Protein AF-A0A1C5QW74-F1 (afdb_monomer_lite)

Foldseek 3Di:
DDDDDPPDDDDDPVNVVVVVVVVVVCCVVVVVVVVLVVQVVLVVVLLVLVLLLQVQLVVCVVVVPQADADPVDNVDTQADPVVRWGKDKAFFRSHAAPPDDDDPFDDHPNQTCVVDPPAEEDDAEGRWMWMWIADPVVGGIHIYHDYPDPPVDPDDDPDPPPVDPDDDDPDPWAAADLDQDCPLAPVSLCNHATAAEDDPFDDPDFDWDDALGWYDYPNWIKGFHDRDDGCDDPVGGDDCPDPVNVQGIDTQDSAEAEPVQADPVQAHDDDDANYWYDDPNWIKGFRDDDVPPPPSHDPPGDRPPSRITTRHHDD

Structure (mmCIF, N/CA/C/O backbone):
data_AF-A0A1C5QW74-F1
#
_entry.id   AF-A0A1C5QW74-F1
#
loop_
_atom_site.group_PDB
_atom_site.id
_atom_site.type_symbol
_atom_site.label_atom_id
_atom_site.label_alt_id
_atom_site.label_comp_id
_atom_site.label_asym_id
_atom_site.label_entity_id
_atom_site.label_seq_id
_atom_site.pdbx_PDB_ins_code
_atom_site.Cartn_x
_atom_site.Cartn_y
_atom_site.Cartn_z
_atom_site.occupancy
_atom_site.B_iso_or_equiv
_atom_site.auth_seq_id
_atom_site.auth_comp_id
_atom_site.auth_asym_id
_atom_site.auth_atom_id
_atom_site.pdbx_PDB_model_num
ATOM 1 N N . MET A 1 1 ? -71.198 24.519 40.944 1.00 56.88 1 MET A N 1
ATOM 2 C CA . MET A 1 1 ? -70.565 23.178 40.920 1.00 56.88 1 MET A CA 1
ATOM 3 C C . MET A 1 1 ? -69.078 23.325 41.241 1.00 56.88 1 MET A C 1
ATOM 5 O O . MET A 1 1 ? -68.386 24.002 40.496 1.00 56.88 1 MET A O 1
ATOM 9 N N . LYS A 1 2 ? -68.584 22.776 42.362 1.00 54.75 2 LYS A N 1
ATOM 10 C CA . LYS A 1 2 ? -67.152 22.826 42.729 1.00 54.75 2 LYS A CA 1
ATOM 11 C C . LYS A 1 2 ? -66.432 21.616 42.125 1.00 54.75 2 LYS A C 1
ATOM 13 O O . LYS A 1 2 ? -66.724 20.480 42.490 1.00 54.75 2 LYS A O 1
ATOM 18 N N . ARG A 1 3 ? -65.518 21.853 41.182 1.00 66.75 3 ARG A N 1
ATOM 19 C CA . ARG A 1 3 ? -64.745 20.806 40.498 1.00 66.75 3 ARG A CA 1
ATOM 20 C C . ARG A 1 3 ? -63.629 20.324 41.434 1.00 66.75 3 ARG A C 1
ATOM 22 O O . ARG A 1 3 ? -62.726 21.092 41.747 1.00 66.75 3 ARG A O 1
ATOM 29 N N . LYS A 1 4 ? -63.701 19.074 41.913 1.00 65.12 4 LYS A N 1
ATOM 30 C CA . LYS A 1 4 ? -62.610 18.441 42.676 1.00 65.12 4 LYS A CA 1
ATOM 31 C C . LYS A 1 4 ? -61.383 18.328 41.769 1.00 65.12 4 LYS A C 1
ATOM 33 O O . LYS A 1 4 ? -61.401 17.571 40.800 1.00 65.12 4 LYS A O 1
ATOM 38 N N . ILE A 1 5 ? -60.330 19.074 42.080 1.00 69.50 5 ILE A N 1
ATOM 39 C CA . ILE A 1 5 ? -59.011 18.884 41.475 1.00 69.50 5 ILE A CA 1
ATOM 40 C C . ILE A 1 5 ? -58.475 17.564 42.043 1.00 69.50 5 ILE A C 1
ATOM 42 O O . ILE A 1 5 ? -58.301 17.435 43.253 1.00 69.50 5 ILE A O 1
ATOM 46 N N . LYS A 1 6 ? -58.303 16.543 41.194 1.00 69.75 6 LYS A N 1
ATOM 47 C CA . LYS A 1 6 ? -57.652 15.289 41.598 1.00 69.75 6 LYS A CA 1
ATOM 48 C C . LYS A 1 6 ? -56.192 15.611 41.920 1.00 69.75 6 LYS A C 1
ATOM 50 O O . LYS A 1 6 ? -55.493 16.137 41.061 1.00 69.75 6 LYS A O 1
ATOM 55 N N . SER A 1 7 ? -55.756 15.304 43.140 1.00 68.19 7 SER A N 1
ATOM 56 C CA . SER A 1 7 ? -54.340 15.357 43.510 1.00 68.19 7 SER A CA 1
ATOM 57 C C . SER A 1 7 ? -53.569 14.393 42.608 1.00 68.19 7 SER A C 1
ATOM 59 O O . SER A 1 7 ? -53.865 13.194 42.588 1.00 68.19 7 SER A O 1
ATOM 61 N N . ALA A 1 8 ? -52.648 14.920 41.802 1.00 72.38 8 ALA A N 1
ATOM 62 C CA . ALA A 1 8 ? -51.741 14.100 41.016 1.00 72.38 8 ALA A CA 1
ATOM 63 C C . ALA A 1 8 ? -50.774 13.408 41.985 1.00 72.38 8 ALA A C 1
ATOM 65 O O . ALA A 1 8 ? -50.128 14.072 42.796 1.00 72.38 8 ALA A O 1
ATOM 66 N N . LYS A 1 9 ? -50.696 12.074 41.933 1.00 76.50 9 LYS A N 1
ATOM 67 C CA . LYS A 1 9 ? -49.669 11.327 42.667 1.00 76.50 9 LYS A CA 1
ATOM 68 C C . LYS A 1 9 ? -48.302 11.773 42.133 1.00 76.50 9 LYS A C 1
ATOM 70 O O . LYS A 1 9 ? -48.060 11.664 40.935 1.00 76.50 9 LYS A O 1
ATOM 75 N N . GLY A 1 10 ? -47.467 12.337 43.005 1.00 75.44 10 GLY A N 1
ATOM 76 C CA . GLY A 1 10 ? -46.093 12.720 42.680 1.00 75.44 10 GLY A CA 1
ATOM 77 C C . GLY A 1 10 ? -45.185 11.500 42.514 1.00 75.44 10 GLY A C 1
ATOM 78 O O . GLY A 1 10 ? -45.519 10.409 42.969 1.00 75.44 10 GLY A O 1
ATOM 79 N N . PHE A 1 11 ? -44.045 11.705 41.858 1.00 81.75 11 PHE A N 1
ATOM 80 C CA . PHE A 1 11 ? -43.024 10.685 41.618 1.00 81.75 11 PHE A CA 1
ATOM 81 C C . PHE A 1 11 ? -42.302 10.324 42.924 1.00 81.75 11 PHE A C 1
ATOM 83 O O . PHE A 1 11 ? -41.903 11.226 43.668 1.00 81.75 11 PHE A O 1
ATOM 90 N N . THR A 1 12 ? -42.131 9.036 43.233 1.00 90.44 12 THR A N 1
ATOM 91 C CA . THR A 1 12 ? -41.374 8.626 44.425 1.00 90.44 12 THR A CA 1
ATOM 92 C C . THR A 1 12 ? -39.869 8.601 44.142 1.00 90.44 12 THR A C 1
ATOM 94 O O . THR A 1 12 ? -39.420 8.315 43.033 1.00 90.44 12 THR A O 1
ATOM 97 N N . LEU A 1 13 ? -39.059 8.869 45.170 1.00 89.94 13 LEU A N 1
ATOM 98 C CA . LEU A 1 13 ? -37.596 8.792 45.067 1.00 89.94 13 LEU A CA 1
ATOM 99 C C . LEU A 1 13 ? -37.116 7.376 44.697 1.00 89.94 13 LEU A C 1
ATOM 101 O O . LEU A 1 13 ? -36.146 7.226 43.960 1.00 89.94 13 LEU A O 1
ATOM 105 N N . ALA A 1 14 ? -37.819 6.342 45.174 1.00 92.12 14 ALA A N 1
ATOM 106 C CA . ALA A 1 14 ? -37.502 4.946 44.884 1.00 92.12 14 ALA A CA 1
ATOM 107 C C . ALA A 1 14 ? -37.775 4.570 43.416 1.00 92.12 14 ALA A C 1
ATOM 109 O O . ALA A 1 14 ? -36.957 3.885 42.804 1.00 92.12 14 ALA A O 1
ATOM 110 N N . GLU A 1 15 ? -38.879 5.057 42.835 1.00 90.25 15 GLU A N 1
ATOM 111 C CA . GLU A 1 15 ? -39.178 4.883 41.405 1.00 90.25 15 GLU A CA 1
ATOM 112 C C . GLU A 1 15 ? -38.114 5.550 40.529 1.00 90.25 15 GLU A C 1
ATOM 114 O O . GLU A 1 15 ? -37.704 4.978 39.521 1.00 90.25 15 GLU A O 1
ATOM 119 N N . LEU A 1 16 ? -37.596 6.715 40.932 1.00 91.38 16 LEU A N 1
ATOM 120 C CA . LEU A 1 16 ? -36.486 7.350 40.217 1.00 91.38 16 LEU A CA 1
ATOM 121 C C . LEU A 1 16 ? -35.207 6.521 40.294 1.00 91.38 16 LEU A C 1
ATOM 123 O O . LEU A 1 16 ? -34.518 6.348 39.290 1.00 91.38 16 LEU A O 1
ATOM 127 N N . LEU A 1 17 ? -34.897 5.999 41.479 1.00 93.50 17 LEU A N 1
ATOM 128 C CA . LEU A 1 17 ? -33.652 5.286 41.736 1.00 93.50 17 LEU A CA 1
ATOM 129 C C . LEU A 1 17 ? -33.544 4.021 40.880 1.00 93.50 17 LEU A C 1
ATOM 131 O O . LEU A 1 17 ? -32.516 3.804 40.239 1.00 93.50 17 LEU A O 1
ATOM 135 N N . ILE A 1 18 ? -34.609 3.217 40.806 1.00 94.94 18 ILE A N 1
ATOM 136 C CA . ILE A 1 18 ? -34.583 1.987 40.003 1.00 94.94 18 ILE A CA 1
ATOM 137 C C . ILE A 1 18 ? -34.472 2.274 38.500 1.00 94.94 18 ILE A C 1
ATOM 139 O O . ILE A 1 18 ? -33.764 1.560 37.792 1.00 94.94 18 ILE A O 1
ATOM 143 N N . VAL A 1 19 ? -35.100 3.347 38.013 1.00 95.94 19 VAL A N 1
ATOM 144 C CA . VAL A 1 19 ? -35.009 3.746 36.601 1.00 95.94 19 VAL A CA 1
ATOM 145 C C . VAL A 1 19 ? -33.578 4.141 36.244 1.00 95.94 19 VAL A C 1
ATOM 147 O O . VAL A 1 19 ? -33.039 3.656 35.250 1.00 95.94 19 VAL A O 1
ATOM 150 N N . VAL A 1 20 ? -32.931 4.964 37.073 1.00 96.31 20 VAL A N 1
ATOM 151 C CA . VAL A 1 20 ? -31.531 5.360 36.852 1.00 96.31 20 VAL A CA 1
ATOM 152 C C . VAL A 1 20 ? -30.601 4.144 36.921 1.00 96.31 20 VAL A C 1
ATOM 154 O O . VAL A 1 20 ? -29.694 4.035 36.098 1.00 96.31 20 VAL A O 1
ATOM 157 N N . ALA A 1 21 ? -30.855 3.197 37.831 1.00 96.56 21 ALA A N 1
ATOM 158 C CA . ALA A 1 21 ? -30.076 1.964 37.927 1.00 96.56 21 ALA A CA 1
ATOM 159 C C . ALA A 1 21 ? -30.156 1.116 36.643 1.00 96.56 21 ALA A C 1
ATOM 161 O O . ALA A 1 21 ? -29.132 0.639 36.159 1.00 96.56 21 ALA A O 1
ATOM 162 N N . ILE A 1 22 ? -31.345 0.970 36.048 1.00 97.38 22 ILE A N 1
ATOM 163 C CA . ILE A 1 22 ? -31.513 0.226 34.789 1.00 97.38 22 ILE A CA 1
ATOM 164 C C . ILE A 1 22 ? -30.840 0.964 33.623 1.00 97.38 22 ILE A C 1
ATOM 166 O O . ILE A 1 22 ? -30.130 0.337 32.836 1.00 97.38 22 ILE A O 1
ATOM 170 N N . ILE A 1 23 ? -31.007 2.290 33.525 1.00 97.62 23 ILE A N 1
ATOM 171 C CA . ILE A 1 23 ? -30.351 3.102 32.485 1.00 97.62 23 ILE A CA 1
ATOM 172 C C . ILE A 1 23 ? -28.828 2.961 32.576 1.00 97.62 23 ILE A C 1
ATOM 174 O O . ILE A 1 23 ? -28.176 2.801 31.546 1.00 97.62 23 ILE A O 1
ATOM 178 N N . ALA A 1 24 ? -28.260 2.954 33.785 1.00 97.06 24 ALA A N 1
ATOM 179 C CA . ALA A 1 24 ? -26.822 2.786 33.980 1.00 97.06 24 ALA A CA 1
ATOM 180 C C . ALA A 1 24 ? -26.307 1.457 33.396 1.00 97.06 24 ALA A C 1
ATOM 182 O O . ALA A 1 24 ? -25.300 1.453 32.688 1.00 97.06 24 ALA A O 1
ATOM 183 N N . VAL A 1 25 ? -27.020 0.346 33.620 1.00 97.19 25 VAL A N 1
ATOM 184 C CA . VAL A 1 25 ? -26.652 -0.969 33.062 1.00 97.19 25 VAL A CA 1
ATOM 185 C C . VAL A 1 25 ? -26.761 -0.980 31.535 1.00 97.19 25 VAL A C 1
ATOM 187 O O . VAL A 1 25 ? -25.859 -1.472 30.856 1.00 97.19 25 VAL A O 1
ATOM 190 N N . LEU A 1 26 ? -27.835 -0.409 30.978 1.00 97.44 26 LEU A N 1
ATOM 191 C CA . LEU A 1 26 ? -28.030 -0.345 29.526 1.00 97.44 26 LEU A CA 1
ATOM 192 C C . LEU A 1 26 ? -26.943 0.487 28.838 1.00 97.44 26 LEU A C 1
ATOM 194 O O . LEU A 1 26 ? -26.406 0.071 27.815 1.00 97.44 26 LEU A O 1
ATOM 198 N N . VAL A 1 27 ? -26.592 1.641 29.408 1.00 97.19 27 VAL A N 1
ATOM 199 C CA . VAL A 1 27 ? -25.552 2.526 28.870 1.00 97.19 27 VAL A CA 1
ATOM 200 C C . VAL A 1 27 ? -24.172 1.869 28.945 1.00 97.19 27 VAL A C 1
ATOM 202 O O . VAL A 1 27 ? -23.412 1.961 27.980 1.00 97.19 27 VAL A O 1
ATOM 205 N N . ALA A 1 28 ? -23.871 1.155 30.036 1.00 96.25 28 ALA A N 1
ATOM 206 C CA . ALA A 1 28 ? -22.589 0.475 30.225 1.00 96.25 28 ALA A CA 1
ATOM 207 C C . ALA A 1 28 ? -22.279 -0.550 29.118 1.00 96.25 28 ALA A C 1
ATOM 209 O O . ALA A 1 28 ? -21.131 -0.664 28.696 1.00 96.25 28 ALA A O 1
ATOM 210 N N . ILE A 1 29 ? -23.293 -1.266 28.620 1.00 95.25 29 ILE A N 1
ATOM 211 C CA . ILE A 1 29 ? -23.140 -2.243 27.526 1.00 95.25 29 ILE A CA 1
ATOM 212 C C . ILE A 1 29 ? -23.355 -1.579 26.156 1.00 95.25 29 ILE A C 1
ATOM 214 O O . ILE A 1 29 ? -22.686 -1.916 25.180 1.00 95.25 29 ILE A O 1
ATOM 218 N N . GLY A 1 30 ? -24.281 -0.623 26.072 1.00 94.81 30 GLY A N 1
ATOM 219 C CA . GLY A 1 30 ? -24.692 -0.000 24.817 1.00 94.81 30 GLY A CA 1
ATOM 220 C C . GLY A 1 30 ? -23.605 0.853 24.169 1.00 94.81 30 GLY A C 1
ATOM 221 O O . GLY A 1 30 ? -23.383 0.730 22.966 1.00 94.81 30 GLY A O 1
ATOM 222 N N . ILE A 1 31 ? -22.901 1.681 24.951 1.00 92.62 31 ILE A N 1
ATOM 223 C CA . ILE A 1 31 ? -21.847 2.564 24.427 1.00 92.62 31 ILE A CA 1
ATOM 224 C C . ILE A 1 31 ? -20.743 1.781 23.697 1.00 92.62 31 ILE A C 1
ATOM 226 O O . ILE A 1 31 ? -20.550 2.067 22.517 1.00 92.62 31 ILE A O 1
ATOM 230 N N . PRO A 1 32 ? -20.043 0.797 24.305 1.00 86.12 32 PRO A N 1
ATOM 231 C CA . PRO A 1 32 ? -18.911 0.136 23.648 1.00 86.12 32 PRO A CA 1
ATOM 232 C C . PRO A 1 32 ? -19.309 -0.601 22.360 1.00 86.12 32 PRO A C 1
ATOM 234 O O . PRO A 1 32 ? -18.582 -0.555 21.362 1.00 86.12 32 PRO A O 1
ATOM 237 N N . ILE A 1 33 ? -20.488 -1.235 22.347 1.00 91.31 33 ILE A N 1
ATOM 238 C CA . ILE A 1 33 ? -21.012 -1.916 21.154 1.00 91.31 33 ILE A CA 1
ATOM 239 C C . ILE A 1 33 ? -21.307 -0.895 20.057 1.00 91.31 33 ILE A C 1
ATOM 241 O O . ILE A 1 33 ? -20.862 -1.060 18.922 1.00 91.31 33 ILE A O 1
ATOM 245 N N . PHE A 1 34 ? -22.031 0.174 20.389 1.00 91.00 34 PHE A N 1
ATOM 246 C CA . PHE A 1 34 ? -22.391 1.201 19.419 1.00 91.00 34 PHE A CA 1
ATOM 247 C C . PHE A 1 34 ? -21.153 1.903 18.851 1.00 91.00 34 PHE A C 1
ATOM 249 O O . PHE A 1 34 ? -21.066 2.095 17.639 1.00 91.00 34 PHE A O 1
ATOM 256 N N . THR A 1 35 ? -20.156 2.209 19.688 1.00 85.69 35 THR A N 1
ATOM 257 C CA . THR A 1 35 ? -18.892 2.805 19.233 1.00 85.69 35 THR A CA 1
ATOM 258 C C . THR A 1 35 ? -18.126 1.884 18.292 1.00 85.69 35 THR A C 1
ATOM 260 O O . THR A 1 35 ? -17.644 2.357 17.268 1.00 85.69 35 THR A O 1
ATOM 263 N N . SER A 1 36 ? -18.070 0.577 18.578 1.00 84.81 36 SER A N 1
ATOM 264 C CA . SER A 1 36 ? -17.436 -0.383 17.670 1.00 84.81 36 SER A CA 1
ATOM 265 C C . SER A 1 36 ? -18.156 -0.415 16.324 1.00 84.81 36 SER A C 1
ATOM 267 O O . SER A 1 36 ? -17.514 -0.277 15.291 1.00 84.81 36 SER A O 1
ATOM 269 N N . GLN A 1 37 ? -19.486 -0.537 16.318 1.00 89.25 37 GLN A N 1
ATOM 270 C CA . GLN A 1 37 ? -20.271 -0.638 15.083 1.00 89.25 37 GLN A CA 1
ATOM 271 C C . GLN A 1 37 ? -20.199 0.635 14.227 1.00 89.25 37 GLN A C 1
ATOM 273 O O . GLN A 1 37 ? -20.148 0.542 12.997 1.00 89.25 37 GLN A O 1
ATOM 278 N N . LEU A 1 38 ? -20.153 1.815 14.855 1.00 87.81 38 LEU A N 1
ATOM 279 C CA . LEU A 1 38 ? -19.899 3.072 14.149 1.00 87.81 38 LEU A CA 1
ATOM 280 C C . LEU A 1 38 ? -18.526 3.074 13.477 1.00 87.81 38 LEU A C 1
ATOM 282 O O . LEU A 1 38 ? -18.412 3.523 12.339 1.00 87.81 38 LEU A O 1
ATOM 286 N N . GLU A 1 39 ? -17.507 2.550 14.151 1.00 84.31 39 GLU A N 1
ATOM 287 C CA . GLU A 1 39 ? -16.156 2.499 13.603 1.00 84.31 39 GLU A CA 1
ATOM 288 C C . GLU A 1 39 ? -16.048 1.536 12.417 1.00 84.31 39 GLU A C 1
ATOM 290 O O . GLU A 1 39 ? -15.538 1.920 11.368 1.00 84.31 39 GLU A O 1
ATOM 295 N N . LYS A 1 40 ? -16.666 0.350 12.506 1.00 83.88 40 LYS A N 1
ATOM 296 C CA . LYS A 1 40 ? -16.782 -0.570 11.356 1.00 83.88 40 LYS A CA 1
ATOM 297 C C . LYS A 1 40 ? -17.477 0.078 10.158 1.00 83.88 40 LYS A C 1
ATOM 299 O O . LYS A 1 40 ? -17.116 -0.174 9.014 1.00 83.88 40 LYS A O 1
ATOM 304 N N . SER A 1 41 ? -18.496 0.900 10.418 1.00 87.75 41 SER A N 1
ATOM 305 C CA . SER A 1 41 ? -19.240 1.590 9.358 1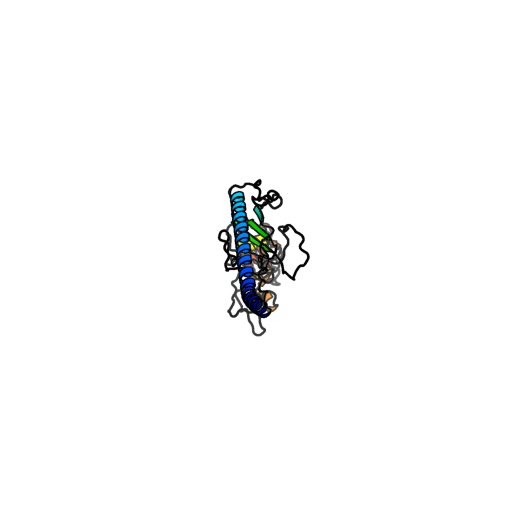.00 87.75 41 SER A CA 1
ATOM 306 C C . SER A 1 41 ? -18.379 2.648 8.664 1.00 87.75 41 SER A C 1
ATOM 308 O O . SER A 1 41 ? -18.469 2.804 7.451 1.00 87.75 41 SER A O 1
ATOM 310 N N . ARG A 1 42 ? -17.526 3.354 9.417 1.00 86.50 42 ARG A N 1
ATOM 311 C CA . ARG A 1 42 ? -16.565 4.325 8.872 1.00 86.50 42 ARG A CA 1
ATOM 312 C C . ARG A 1 42 ? -15.495 3.642 8.027 1.00 86.50 42 ARG A C 1
ATOM 314 O O . ARG A 1 42 ? -15.293 4.052 6.892 1.00 86.50 42 ARG A O 1
ATOM 321 N N . GLU A 1 43 ? -14.907 2.563 8.540 1.00 85.31 43 GLU A N 1
ATOM 322 C CA . GLU A 1 43 ? -13.930 1.744 7.810 1.00 85.31 43 GLU A CA 1
ATOM 323 C C . GLU A 1 43 ? -14.512 1.219 6.486 1.00 85.31 43 GLU A C 1
ATOM 325 O O . GLU A 1 43 ? -13.867 1.287 5.442 1.00 85.31 43 GLU A O 1
ATOM 330 N N . ALA A 1 44 ? -15.762 0.744 6.495 1.00 86.06 44 ALA A N 1
ATOM 331 C CA . ALA A 1 44 ? -16.428 0.270 5.283 1.00 86.06 44 ALA A CA 1
ATOM 332 C C . ALA A 1 44 ? -16.600 1.375 4.224 1.00 86.06 44 ALA A C 1
ATOM 334 O O . ALA A 1 44 ? -16.452 1.102 3.030 1.00 86.06 44 ALA A O 1
ATOM 335 N N . VAL A 1 45 ? -16.893 2.609 4.651 1.00 86.12 45 VAL A N 1
ATOM 336 C CA . VAL A 1 45 ? -16.977 3.778 3.760 1.00 86.12 45 VAL A CA 1
ATOM 337 C C . VAL A 1 45 ? -15.601 4.114 3.194 1.00 86.12 45 VAL A C 1
ATOM 339 O O . VAL A 1 45 ? -15.465 4.209 1.978 1.00 86.12 45 VAL A O 1
ATOM 342 N N . ASP A 1 46 ? -14.575 4.193 4.041 1.00 86.00 46 ASP A N 1
ATOM 343 C CA . ASP A 1 46 ? -13.201 4.484 3.616 1.00 86.00 46 ASP A CA 1
ATOM 344 C C . ASP A 1 46 ? -12.698 3.474 2.586 1.00 86.00 46 ASP A C 1
ATOM 346 O O . ASP A 1 46 ? -12.153 3.833 1.542 1.00 86.00 46 ASP A O 1
ATOM 350 N N . LEU A 1 47 ? -12.961 2.193 2.828 1.00 88.19 47 LEU A N 1
ATOM 351 C CA . LEU A 1 47 ? -12.576 1.127 1.920 1.00 88.19 47 LEU A CA 1
ATOM 352 C C . LEU A 1 47 ? -13.360 1.161 0.596 1.00 88.19 47 LEU A C 1
ATOM 354 O O . LEU A 1 47 ? -12.819 0.813 -0.455 1.00 88.19 47 LEU A O 1
ATOM 358 N N . SER A 1 48 ? -14.631 1.570 0.627 1.00 87.62 48 SER A N 1
ATOM 359 C CA . SER A 1 48 ? -15.437 1.795 -0.581 1.00 87.62 48 SER A CA 1
ATOM 360 C C . SER A 1 48 ? -14.902 2.968 -1.403 1.00 87.62 48 SER A C 1
ATOM 362 O O . SER A 1 48 ? -14.810 2.878 -2.630 1.00 87.62 48 SER A O 1
ATOM 364 N N . ASP A 1 49 ? -14.515 4.048 -0.731 1.00 85.88 49 ASP A N 1
ATOM 365 C CA . ASP A 1 49 ? -13.962 5.239 -1.364 1.00 85.88 49 ASP A CA 1
ATOM 366 C C . ASP A 1 49 ? -12.614 4.925 -2.031 1.00 85.88 49 ASP A C 1
ATOM 368 O O . ASP A 1 49 ? -12.414 5.254 -3.199 1.00 85.88 49 ASP A O 1
ATOM 372 N N . VAL A 1 50 ? -11.726 4.194 -1.349 1.00 87.62 50 VAL A N 1
ATOM 373 C CA . VAL A 1 50 ? -10.427 3.775 -1.907 1.00 87.62 50 VAL A CA 1
ATOM 374 C C . VAL A 1 50 ? -10.581 2.783 -3.064 1.00 87.62 50 VAL A C 1
ATOM 376 O O . VAL A 1 50 ? -9.840 2.867 -4.041 1.00 87.62 50 VAL A O 1
ATOM 379 N N . ARG A 1 51 ? -11.565 1.875 -3.024 1.00 88.19 51 ARG A N 1
ATOM 380 C CA . ARG A 1 51 ? -11.878 0.997 -4.172 1.00 88.19 51 ARG A CA 1
ATOM 381 C C . ARG A 1 51 ? -12.352 1.772 -5.396 1.00 88.19 51 ARG A C 1
ATOM 383 O O . ARG A 1 51 ? -11.995 1.407 -6.513 1.00 88.19 51 ARG A O 1
ATOM 390 N N . SER A 1 52 ? -13.155 2.810 -5.183 1.00 86.69 52 SER A N 1
ATOM 391 C CA . SER A 1 52 ? -13.647 3.665 -6.267 1.00 86.69 52 SER A CA 1
ATOM 392 C C . SER A 1 52 ? -12.488 4.456 -6.875 1.00 86.69 52 SER A C 1
ATOM 394 O O . SER A 1 52 ? -12.274 4.399 -8.082 1.00 86.69 52 SER A O 1
ATOM 396 N N . ALA A 1 53 ? -11.652 5.053 -6.023 1.00 83.31 53 ALA A N 1
ATOM 397 C CA . ALA A 1 53 ? -10.429 5.741 -6.420 1.00 83.31 53 ALA A CA 1
ATOM 398 C C . ALA A 1 53 ? -9.469 4.833 -7.213 1.00 83.31 53 ALA A C 1
ATOM 400 O O . ALA A 1 53 ? -8.981 5.224 -8.268 1.00 83.31 53 ALA A O 1
ATOM 401 N N . TYR A 1 54 ? -9.256 3.591 -6.764 1.00 87.44 54 TYR A N 1
ATOM 402 C CA . TYR A 1 54 ? -8.492 2.583 -7.506 1.00 87.44 54 TYR A CA 1
ATOM 403 C C . TYR A 1 54 ? -9.042 2.358 -8.918 1.00 87.44 54 TYR A C 1
ATOM 405 O O . TYR A 1 54 ? -8.277 2.360 -9.881 1.00 87.44 54 TYR A O 1
ATOM 413 N N . ALA A 1 55 ? -10.357 2.170 -9.054 1.00 84.38 55 ALA A N 1
ATOM 414 C CA . ALA A 1 55 ? -10.974 1.925 -10.352 1.00 84.38 55 ALA A CA 1
ATOM 415 C C . ALA A 1 55 ? -10.810 3.129 -11.292 1.00 84.38 55 ALA A C 1
ATOM 417 O O . ALA A 1 55 ? -10.522 2.940 -12.471 1.00 84.38 55 ALA A O 1
ATOM 418 N N . GLU A 1 56 ? -10.941 4.349 -10.768 1.00 82.56 56 GLU A N 1
ATOM 419 C CA . GLU A 1 56 ? -10.732 5.590 -11.520 1.00 82.56 56 GLU A CA 1
ATOM 420 C C . GLU A 1 56 ? -9.272 5.741 -11.988 1.00 82.56 56 GLU A C 1
ATOM 422 O O . GLU A 1 56 ? -9.037 6.012 -13.166 1.00 82.56 56 GLU A O 1
ATOM 427 N N . VAL A 1 57 ? -8.293 5.473 -11.112 1.00 80.00 57 VAL A N 1
ATOM 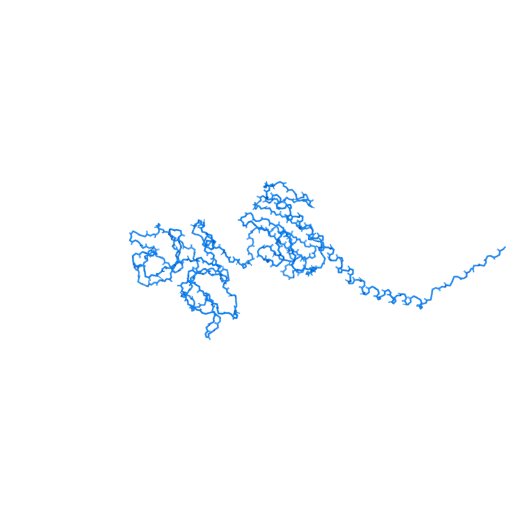428 C CA . VAL A 1 57 ? -6.856 5.475 -11.458 1.00 80.00 57 VAL A CA 1
ATOM 429 C C . VAL A 1 57 ? -6.549 4.446 -12.546 1.00 80.00 57 VAL A C 1
ATOM 431 O O . VAL A 1 57 ? -5.890 4.775 -13.531 1.00 80.00 57 VAL A O 1
ATOM 434 N N . MET A 1 58 ? -7.047 3.212 -12.407 1.00 82.88 58 MET A N 1
ATOM 435 C CA . MET A 1 58 ? -6.833 2.159 -13.407 1.00 82.88 58 MET A CA 1
ATOM 436 C C . MET A 1 58 ? -7.485 2.495 -14.748 1.00 82.88 58 MET A C 1
ATOM 438 O O . MET A 1 58 ? -6.880 2.278 -15.793 1.00 82.88 58 MET A O 1
ATOM 442 N N . MET A 1 59 ? -8.712 3.022 -14.734 1.00 82.50 59 MET A N 1
ATOM 443 C CA . MET A 1 59 ? -9.418 3.429 -15.950 1.00 82.50 59 MET A CA 1
ATOM 444 C C . MET A 1 59 ? -8.618 4.487 -16.706 1.00 82.50 59 MET A C 1
ATOM 446 O O . MET A 1 59 ? -8.315 4.274 -17.877 1.00 82.50 59 MET A O 1
ATOM 450 N N . ALA A 1 60 ? -8.211 5.563 -16.025 1.00 77.19 60 ALA A N 1
ATOM 451 C CA . ALA A 1 60 ? -7.412 6.628 -16.625 1.00 77.19 60 ALA A CA 1
ATOM 452 C C . ALA A 1 60 ? -6.068 6.108 -17.163 1.00 77.19 60 ALA A C 1
ATOM 454 O O . ALA A 1 60 ? -5.666 6.474 -18.266 1.00 77.19 60 ALA A O 1
ATOM 455 N N . ALA A 1 61 ? -5.409 5.206 -16.430 1.00 79.69 61 ALA A N 1
ATOM 456 C CA . ALA A 1 61 ? -4.155 4.595 -16.856 1.00 79.69 61 ALA A CA 1
ATOM 457 C C . ALA A 1 61 ? -4.308 3.732 -18.119 1.00 79.69 61 ALA A C 1
ATOM 459 O O . ALA A 1 61 ? -3.514 3.862 -19.050 1.00 79.69 61 ALA A O 1
ATOM 460 N N . ILE A 1 62 ? -5.342 2.885 -18.182 1.00 81.75 62 ILE A N 1
ATOM 461 C CA . ILE A 1 62 ? -5.608 1.999 -19.328 1.00 81.75 62 ILE A CA 1
ATOM 462 C C . ILE A 1 62 ? -6.016 2.805 -20.566 1.00 81.75 62 ILE A C 1
ATOM 464 O O . ILE A 1 62 ? -5.622 2.461 -21.681 1.00 81.75 62 ILE A O 1
ATOM 468 N N . THR A 1 63 ? -6.803 3.872 -20.398 1.00 83.06 63 THR A N 1
ATOM 469 C CA . THR A 1 63 ? -7.222 4.733 -21.515 1.00 83.06 63 THR A CA 1
ATOM 470 C C . THR A 1 63 ? -6.163 5.757 -21.916 1.00 83.06 63 THR A C 1
ATOM 472 O O . THR A 1 63 ? -6.293 6.369 -22.975 1.00 83.06 63 THR A O 1
ATOM 475 N N . GLY A 1 64 ? -5.135 5.961 -21.089 1.00 78.56 64 GLY A N 1
ATOM 476 C CA . GLY A 1 64 ? -4.148 7.022 -21.273 1.00 78.56 64 GLY A CA 1
ATOM 477 C C . GLY A 1 64 ? -4.719 8.429 -21.057 1.00 78.56 64 GLY A C 1
ATOM 478 O O . GLY A 1 64 ? -4.224 9.381 -21.660 1.00 78.56 64 GLY A O 1
ATOM 479 N N . ASP A 1 65 ? -5.792 8.567 -20.269 1.00 80.06 65 ASP A N 1
ATOM 480 C CA . ASP A 1 65 ? -6.467 9.852 -20.057 1.00 80.06 65 ASP A CA 1
ATOM 481 C C . ASP A 1 65 ? -5.738 10.682 -18.997 1.00 80.06 65 ASP A C 1
ATOM 483 O O . ASP A 1 65 ? -5.858 10.458 -17.794 1.00 80.06 65 ASP A O 1
ATOM 487 N N . THR A 1 66 ? -5.000 11.687 -19.459 1.00 82.94 66 THR A N 1
ATOM 488 C CA . THR A 1 66 ? -4.233 12.601 -18.606 1.00 82.94 66 THR A CA 1
ATOM 489 C C . THR A 1 66 ? -5.045 13.789 -18.087 1.00 82.94 66 THR A C 1
ATOM 491 O O . THR A 1 66 ? -4.507 14.641 -17.380 1.00 82.94 66 THR A O 1
ATOM 494 N N . THR A 1 67 ? -6.332 13.867 -18.433 1.00 78.69 67 THR A N 1
ATOM 495 C CA . THR A 1 67 ? -7.229 14.987 -18.104 1.00 78.69 67 THR A CA 1
ATOM 496 C C . THR A 1 67 ? -8.342 14.615 -17.128 1.00 78.69 67 THR A C 1
ATOM 498 O O . THR A 1 67 ? -9.118 15.480 -16.722 1.00 78.69 67 THR A O 1
ATOM 501 N N . ALA A 1 68 ? -8.419 13.343 -16.733 1.00 77.62 68 ALA A N 1
ATOM 502 C CA . ALA A 1 68 ? -9.444 12.848 -15.832 1.00 77.62 68 ALA A CA 1
ATOM 503 C C . ALA A 1 68 ? -9.333 13.476 -14.431 1.00 77.62 68 ALA A C 1
ATOM 505 O O . ALA A 1 68 ? -8.257 13.533 -13.824 1.00 77.62 68 ALA A O 1
ATOM 506 N N . TYR A 1 69 ? -10.478 13.910 -13.907 1.00 77.50 69 TYR A N 1
ATOM 507 C CA . TYR A 1 69 ? -10.628 14.407 -12.542 1.00 77.50 69 TYR A CA 1
ATOM 508 C C . TYR A 1 69 ? -11.160 13.312 -11.631 1.00 77.50 69 TYR A C 1
ATOM 510 O O . TYR A 1 69 ? -11.938 12.459 -12.060 1.00 77.50 69 TYR A O 1
ATOM 518 N N . TYR A 1 70 ? -10.784 13.376 -10.360 1.00 81.50 70 TYR A N 1
ATOM 519 C CA . TYR A 1 70 ? -11.311 12.474 -9.353 1.00 81.50 70 TYR A CA 1
ATOM 520 C C . TYR A 1 70 ? -12.752 12.814 -9.005 1.00 81.50 70 TYR A C 1
ATOM 522 O O . TYR A 1 70 ? -13.090 13.948 -8.660 1.00 81.50 70 TYR A O 1
ATOM 530 N N . THR A 1 71 ? -13.617 11.807 -9.041 1.00 81.06 71 THR A N 1
ATOM 531 C CA . THR A 1 71 ? -15.063 11.990 -8.867 1.00 81.06 71 THR A CA 1
ATOM 532 C C . THR A 1 71 ? -15.422 12.551 -7.487 1.00 81.06 71 THR A C 1
ATOM 534 O O . THR A 1 71 ? -16.427 13.248 -7.335 1.00 81.06 71 THR A O 1
ATOM 537 N N . LYS A 1 72 ? -14.602 12.269 -6.467 1.00 70.88 72 LYS A N 1
ATOM 538 C CA . LYS A 1 72 ? -14.845 12.701 -5.084 1.00 70.88 72 LYS A CA 1
ATOM 539 C C . LYS A 1 72 ? -14.234 14.066 -4.747 1.00 70.88 72 LYS A C 1
ATOM 541 O O . LYS A 1 72 ? -14.666 14.682 -3.774 1.00 70.88 72 LYS A O 1
ATOM 546 N N . ASP A 1 73 ? -13.260 14.530 -5.530 1.00 70.25 73 ASP A N 1
ATOM 547 C CA . ASP A 1 73 ? -12.664 15.863 -5.411 1.00 70.25 73 ASP A CA 1
ATOM 548 C C . ASP A 1 73 ? -12.277 16.399 -6.792 1.00 70.25 73 ASP A C 1
ATOM 550 O O . ASP A 1 73 ? -11.243 16.048 -7.358 1.00 70.25 73 ASP A O 1
ATOM 554 N N . ALA A 1 74 ? -13.101 17.308 -7.313 1.00 73.94 74 ALA A N 1
ATOM 555 C CA . ALA A 1 74 ? -12.894 17.925 -8.620 1.00 73.94 74 ALA A CA 1
ATOM 556 C C . ALA A 1 74 ? -11.632 18.806 -8.699 1.00 73.94 74 ALA A C 1
ATOM 558 O O . ALA A 1 74 ? -11.258 19.228 -9.792 1.00 73.94 74 ALA A O 1
ATOM 559 N N . ASN A 1 75 ? -10.974 19.103 -7.572 1.00 69.69 75 ASN A N 1
ATOM 560 C CA . ASN A 1 75 ? -9.705 19.831 -7.560 1.00 69.69 75 ASN A CA 1
ATOM 561 C C . ASN A 1 75 ? -8.494 18.912 -7.760 1.00 69.69 75 ASN A C 1
ATOM 563 O O . ASN A 1 75 ? -7.382 19.412 -7.922 1.00 69.69 75 ASN A O 1
ATOM 567 N N . GLN A 1 76 ? -8.694 17.592 -7.747 1.00 68.44 76 GLN A N 1
ATOM 568 C CA . GLN A 1 76 ? -7.635 16.615 -7.935 1.00 68.44 76 GLN A CA 1
ATOM 569 C C . GLN A 1 76 ? -7.743 15.970 -9.322 1.00 68.44 76 GLN A C 1
ATOM 571 O O . GLN A 1 76 ? -8.781 15.421 -9.697 1.00 68.44 76 GLN A O 1
ATOM 576 N N . THR A 1 77 ? -6.657 16.026 -10.092 1.00 73.12 77 THR A N 1
ATOM 577 C CA . THR A 1 77 ? -6.511 15.254 -11.331 1.00 73.12 77 THR A CA 1
ATOM 578 C C . THR A 1 77 ? -5.925 13.887 -11.017 1.00 73.12 77 THR A C 1
ATOM 580 O O . THR A 1 77 ? -5.082 13.754 -10.133 1.00 73.12 77 THR A O 1
ATOM 583 N N . ILE A 1 78 ? -6.364 12.867 -11.750 1.00 75.62 78 ILE A N 1
ATOM 584 C CA . ILE A 1 78 ? -5.877 11.491 -11.584 1.00 75.62 78 ILE A CA 1
ATOM 585 C C . ILE A 1 78 ? -4.458 11.346 -12.142 1.00 75.62 78 ILE A C 1
ATOM 587 O O . ILE A 1 78 ? -3.668 10.547 -11.649 1.00 75.62 78 ILE A O 1
ATOM 591 N N . TYR A 1 79 ? -4.121 12.111 -13.179 1.00 77.31 79 TYR A N 1
ATOM 592 C CA . TYR A 1 79 ? -2.777 12.138 -13.735 1.00 77.31 79 TYR A CA 1
ATOM 593 C C . TYR A 1 79 ? -1.963 13.278 -13.124 1.00 77.31 79 TYR A C 1
ATOM 595 O O . TYR A 1 79 ? -2.368 14.445 -13.166 1.00 77.31 79 TYR A O 1
ATOM 603 N N . ASP A 1 80 ? -0.796 12.934 -12.591 1.00 71.44 80 ASP A N 1
ATOM 604 C CA . ASP A 1 80 ? 0.228 13.877 -12.168 1.00 71.44 80 ASP A CA 1
ATOM 605 C C . ASP A 1 80 ? 1.214 14.088 -13.323 1.00 71.44 80 ASP A C 1
ATOM 607 O O . ASP A 1 80 ? 2.023 13.221 -13.670 1.00 71.44 80 ASP A O 1
ATOM 611 N N . SER A 1 81 ? 1.136 15.271 -13.930 1.00 64.94 81 SER A N 1
ATOM 612 C CA . SER A 1 81 ? 1.944 15.649 -15.088 1.00 64.94 81 SER A CA 1
ATOM 613 C C . SER A 1 81 ? 3.415 15.903 -14.764 1.00 64.94 81 SER A C 1
ATOM 615 O O . SER A 1 81 ? 4.247 15.797 -15.665 1.00 64.94 81 SER A O 1
ATOM 617 N N . GLN A 1 82 ? 3.754 16.207 -13.509 1.00 61.84 82 GLN A N 1
ATOM 618 C CA . GLN A 1 82 ? 5.140 16.443 -13.099 1.00 61.84 82 GLN A CA 1
ATOM 619 C C . GLN A 1 82 ? 5.899 15.123 -13.002 1.00 61.84 82 GLN A C 1
ATOM 621 O O . GLN A 1 82 ? 7.043 15.020 -13.442 1.00 61.84 82 GLN A O 1
ATOM 626 N N . ASN A 1 83 ? 5.223 14.101 -12.479 1.00 57.34 83 ASN A N 1
ATOM 627 C CA . ASN A 1 83 ? 5.817 12.801 -12.189 1.00 57.34 83 ASN A CA 1
ATOM 628 C C . ASN A 1 83 ? 5.436 11.721 -13.211 1.00 57.34 83 ASN A C 1
ATOM 630 O O . ASN A 1 83 ? 5.939 10.602 -13.141 1.00 57.34 83 ASN A O 1
ATOM 634 N N . SER A 1 84 ? 4.598 12.073 -14.193 1.00 69.12 84 SER A N 1
ATOM 635 C CA . SER A 1 84 ? 4.104 11.182 -15.250 1.00 69.12 84 SER A CA 1
ATOM 636 C C . SER A 1 84 ? 3.501 9.889 -14.694 1.00 69.12 84 SER A C 1
ATOM 638 O O . SER A 1 84 ? 3.809 8.789 -15.156 1.00 69.12 84 SER A O 1
ATOM 640 N N . VAL A 1 85 ? 2.656 10.029 -13.670 1.00 71.12 85 VAL A N 1
ATOM 641 C CA . VAL A 1 85 ? 2.084 8.913 -12.908 1.00 71.12 85 VAL A CA 1
ATOM 642 C C . VAL A 1 85 ? 0.585 9.113 -12.701 1.00 71.12 85 VAL A C 1
ATOM 644 O O . VAL A 1 85 ? 0.115 10.241 -12.576 1.00 71.12 85 VAL A O 1
ATOM 647 N N . TYR A 1 86 ? -0.173 8.017 -12.651 1.00 79.19 86 TYR A N 1
ATOM 648 C CA . TYR A 1 86 ? -1.585 8.056 -12.274 1.00 79.19 86 TYR A CA 1
ATOM 649 C C . TYR A 1 86 ? -1.690 7.820 -10.770 1.00 79.19 86 TYR A C 1
ATOM 651 O O . TYR A 1 86 ? -1.322 6.751 -10.277 1.00 79.19 86 TYR A O 1
ATOM 659 N N . THR A 1 87 ? -2.142 8.826 -10.030 1.00 80.00 87 THR A N 1
ATOM 660 C CA . THR A 1 87 ? -2.175 8.806 -8.571 1.00 80.00 87 THR A CA 1
ATOM 661 C C . THR A 1 87 ? -3.338 9.624 -8.031 1.00 80.00 87 THR A C 1
ATOM 663 O O . THR A 1 87 ? -3.738 10.624 -8.622 1.00 80.00 87 THR A O 1
ATOM 666 N N . ILE A 1 88 ? -3.888 9.209 -6.893 1.00 81.00 88 ILE A N 1
ATOM 667 C CA . ILE A 1 88 ? -4.970 9.935 -6.238 1.00 81.00 88 ILE A CA 1
ATOM 668 C C . ILE A 1 88 ? -4.910 9.815 -4.724 1.00 81.00 88 ILE A C 1
ATOM 670 O O . ILE A 1 88 ? -4.484 8.791 -4.192 1.00 81.00 88 ILE A O 1
ATOM 674 N N . THR A 1 89 ? -5.382 10.849 -4.028 1.00 77.88 89 THR A N 1
ATOM 675 C CA . THR A 1 89 ? -5.384 10.904 -2.564 1.00 77.88 89 THR A CA 1
ATOM 676 C C . THR A 1 89 ? -6.814 10.906 -2.052 1.00 77.88 89 THR A C 1
ATOM 678 O O . THR A 1 89 ? -7.541 11.890 -2.151 1.00 77.88 89 THR A O 1
ATOM 681 N N . VAL A 1 90 ? -7.222 9.810 -1.427 1.00 77.94 90 VAL A N 1
ATOM 682 C CA . VAL A 1 90 ? -8.488 9.726 -0.706 1.00 77.94 90 VAL A CA 1
ATOM 683 C C . VAL A 1 90 ? -8.305 10.360 0.666 1.00 77.94 90 VAL A C 1
ATOM 685 O O . VAL A 1 90 ? -7.670 9.787 1.548 1.00 77.94 90 VAL A O 1
ATOM 688 N N . THR A 1 91 ? -8.870 11.550 0.843 1.00 77.94 91 THR A N 1
ATOM 689 C CA . THR A 1 91 ? -8.800 12.310 2.094 1.00 77.94 91 THR A CA 1
ATOM 690 C C . THR A 1 91 ? -10.091 13.101 2.347 1.00 77.94 91 THR A C 1
ATOM 692 O O . THR A 1 91 ? -10.771 13.491 1.395 1.00 77.94 91 THR A O 1
ATOM 695 N N . PRO A 1 92 ? -10.474 13.340 3.614 1.00 75.00 92 PRO A N 1
ATOM 696 C CA . PRO A 1 92 ? -10.014 12.627 4.804 1.00 75.00 92 PRO A CA 1
ATOM 697 C C . PRO A 1 92 ? -10.723 11.272 4.942 1.00 75.00 92 PRO A C 1
ATOM 699 O O . PRO A 1 92 ? -11.898 11.135 4.565 1.00 75.00 92 PRO A O 1
ATOM 702 N N . LEU A 1 93 ? -10.033 10.304 5.544 1.00 80.88 93 LEU A N 1
ATOM 703 C CA . LEU A 1 93 ? -10.624 9.051 6.015 1.00 80.88 93 LEU A CA 1
ATOM 704 C C . LEU A 1 93 ? -11.637 9.333 7.138 1.00 80.88 93 LEU A C 1
ATOM 706 O O . LEU A 1 93 ? -11.495 10.270 7.927 1.00 80.88 93 LEU A O 1
ATOM 710 N N . LYS A 1 94 ? -12.706 8.543 7.189 1.00 82.56 94 LYS A N 1
ATOM 711 C CA . LYS A 1 94 ? -13.814 8.646 8.144 1.00 82.56 94 LYS A CA 1
ATOM 712 C C . LYS A 1 94 ? -13.519 7.936 9.452 1.00 82.56 94 LYS A C 1
ATOM 714 O O . LYS A 1 94 ? -14.182 8.256 10.444 1.00 82.56 94 LYS A O 1
ATOM 719 N N . GLN A 1 95 ? -12.568 7.006 9.461 1.00 80.00 95 GLN A N 1
ATOM 720 C CA . GLN A 1 95 ? -12.061 6.347 10.659 1.00 80.00 95 GLN A CA 1
ATOM 721 C C . GLN A 1 95 ? -11.680 7.379 11.734 1.00 80.00 95 GLN A C 1
ATOM 723 O O . GLN A 1 95 ? -11.167 8.461 11.442 1.00 80.00 95 GLN A O 1
ATOM 728 N N . LYS A 1 96 ? -11.971 7.058 12.995 1.00 78.94 96 LYS A N 1
ATOM 729 C CA . LYS A 1 96 ? -11.697 7.874 14.188 1.00 78.94 96 LYS A CA 1
ATOM 730 C C . LYS A 1 96 ? -10.858 7.150 15.237 1.00 78.94 96 LYS A C 1
ATOM 732 O O . LYS A 1 96 ? -10.414 7.801 16.181 1.00 78.94 96 LYS A O 1
ATOM 737 N N . GLN A 1 97 ? -10.626 5.846 15.099 1.00 69.81 97 GLN A N 1
ATOM 738 C CA . GLN A 1 97 ? -9.756 5.065 15.980 1.00 69.81 97 GLN A CA 1
ATOM 739 C C . GLN A 1 97 ? -8.507 4.592 15.233 1.00 69.81 97 GLN A C 1
ATOM 741 O O . GLN A 1 97 ? -8.591 4.133 14.102 1.00 69.81 97 GLN A O 1
ATOM 746 N N . SER A 1 98 ? -7.335 4.711 15.857 1.00 67.56 98 SER A N 1
ATOM 747 C CA . SER A 1 98 ? -6.076 4.207 15.291 1.00 67.56 98 SER A CA 1
ATOM 748 C C . SER A 1 98 ? -5.960 2.694 15.468 1.00 67.56 98 SER A C 1
ATOM 750 O O . SER A 1 98 ? -6.411 2.165 16.486 1.00 67.56 98 SER A O 1
ATOM 752 N N . GLY A 1 99 ? -5.384 2.002 14.480 1.00 64.62 99 GLY A N 1
ATOM 753 C CA . GLY A 1 99 ? -5.204 0.545 14.504 1.00 64.62 99 GLY A CA 1
ATOM 754 C C . GLY A 1 99 ? -6.508 -0.264 14.465 1.00 64.62 99 GLY A C 1
ATOM 755 O O . GLY A 1 99 ? -6.499 -1.457 14.766 1.00 64.62 99 GLY A O 1
ATOM 756 N N . TRP A 1 100 ? -7.639 0.370 14.134 1.00 65.75 100 TRP A N 1
ATOM 757 C CA . TRP A 1 100 ? -8.922 -0.311 13.991 1.00 65.75 100 TRP A CA 1
ATOM 758 C C . TRP A 1 100 ? -9.064 -0.888 12.582 1.00 65.75 100 TRP A C 1
ATOM 760 O O . TRP A 1 100 ? -9.188 -0.135 11.622 1.00 65.75 100 TRP A O 1
ATOM 770 N N . GLN A 1 101 ? -9.085 -2.217 12.471 1.00 66.06 101 GLN A N 1
ATOM 771 C CA . GLN A 1 101 ? -9.374 -2.943 11.231 1.00 66.06 101 GLN A CA 1
ATOM 772 C C . GLN A 1 101 ? -10.265 -4.148 11.548 1.00 66.06 101 GLN A C 1
ATOM 774 O O . GLN A 1 101 ? -9.967 -4.940 12.445 1.00 66.06 101 GLN A O 1
ATOM 779 N N . THR A 1 102 ? -11.383 -4.293 10.838 1.00 60.88 102 THR A N 1
ATOM 780 C CA . THR A 1 102 ? -12.409 -5.295 11.179 1.00 60.88 102 THR A CA 1
ATOM 781 C C . THR A 1 102 ? -12.056 -6.721 10.789 1.00 60.88 102 THR A C 1
ATOM 783 O O . THR A 1 102 ? -12.500 -7.649 11.468 1.00 60.88 102 THR A O 1
ATOM 786 N N . ALA A 1 103 ? -11.286 -6.910 9.717 1.00 64.38 103 ALA A N 1
ATOM 787 C CA . ALA A 1 103 ? -10.771 -8.212 9.310 1.00 64.38 103 ALA A CA 1
ATOM 788 C C . ALA A 1 103 ? -9.582 -8.055 8.355 1.00 64.38 103 ALA A C 1
ATOM 790 O O . ALA A 1 103 ? -9.686 -7.395 7.324 1.00 64.38 103 ALA A O 1
ATOM 791 N N . GLU A 1 104 ? -8.472 -8.722 8.666 1.00 64.62 104 GLU A N 1
ATOM 792 C CA . GLU A 1 104 ? -7.354 -8.879 7.737 1.00 64.62 104 GLU A CA 1
ATOM 793 C C . GLU A 1 104 ? -7.363 -10.271 7.077 1.00 64.62 104 GLU A C 1
ATOM 795 O O . GLU A 1 104 ? -7.678 -11.262 7.743 1.00 64.62 104 GLU A O 1
ATOM 800 N N . PRO A 1 105 ? -6.923 -10.397 5.810 1.00 69.69 105 PRO A N 1
ATOM 801 C CA . PRO A 1 105 ? -6.427 -9.323 4.953 1.00 69.69 105 PRO A CA 1
ATOM 802 C C . PRO A 1 105 ? -7.550 -8.515 4.296 1.00 69.69 105 PRO A C 1
ATOM 804 O O . PRO A 1 105 ? -8.534 -9.067 3.804 1.00 69.69 105 PRO A O 1
ATOM 807 N N . ILE A 1 106 ? -7.350 -7.203 4.205 1.00 73.44 106 ILE A N 1
ATOM 808 C CA . ILE A 1 106 ? -8.158 -6.341 3.341 1.00 73.44 106 ILE A CA 1
ATOM 809 C C . ILE A 1 106 ? -7.648 -6.524 1.912 1.00 73.44 106 ILE A C 1
ATOM 811 O O . ILE A 1 106 ? -6.444 -6.596 1.700 1.00 73.44 106 ILE A O 1
ATOM 815 N N . THR A 1 107 ? -8.542 -6.632 0.928 1.00 79.56 107 THR A N 1
ATOM 816 C CA . THR A 1 107 ? -8.155 -6.715 -0.489 1.00 79.56 107 THR A CA 1
ATOM 817 C C . THR A 1 107 ? -8.839 -5.620 -1.307 1.00 79.56 107 THR A C 1
ATOM 819 O O . THR A 1 107 ? -10.060 -5.422 -1.207 1.00 79.56 107 THR A O 1
ATOM 822 N N . ILE A 1 108 ? -8.047 -4.912 -2.115 1.00 79.12 108 ILE A N 1
ATOM 823 C CA . ILE A 1 108 ? -8.473 -3.845 -3.030 1.00 79.12 108 ILE A CA 1
ATOM 824 C C . ILE A 1 108 ? -7.803 -4.102 -4.377 1.00 79.12 108 ILE A C 1
ATOM 826 O O . ILE A 1 108 ? -6.582 -4.163 -4.447 1.00 79.12 108 ILE A O 1
ATOM 830 N N . GLY A 1 109 ? -8.583 -4.299 -5.442 1.00 69.50 109 GLY A N 1
ATOM 831 C CA . GLY A 1 109 ? -8.008 -4.483 -6.781 1.00 69.50 109 GLY A CA 1
ATOM 832 C C . GLY A 1 109 ? -7.039 -5.669 -6.907 1.00 69.50 109 GLY A C 1
ATOM 833 O O . GLY A 1 109 ? -6.103 -5.611 -7.690 1.00 69.50 109 GLY A O 1
ATOM 834 N N . GLY A 1 110 ? -7.211 -6.715 -6.089 1.00 72.12 110 GLY A N 1
ATOM 835 C CA . GLY A 1 110 ? -6.295 -7.862 -6.022 1.00 72.12 110 GLY A CA 1
ATOM 836 C C . GLY A 1 110 ? -5.080 -7.673 -5.102 1.00 72.12 110 GLY A C 1
ATOM 837 O O . GLY A 1 110 ? -4.417 -8.656 -4.780 1.00 72.12 110 GLY A O 1
ATOM 838 N N . VAL A 1 111 ? -4.827 -6.459 -4.605 1.00 72.12 111 VAL A N 1
ATOM 839 C CA . VAL A 1 111 ? -3.762 -6.175 -3.635 1.00 72.12 111 VAL A CA 1
ATOM 840 C C . VAL A 1 111 ? -4.262 -6.412 -2.214 1.00 72.12 111 VAL A C 1
ATOM 842 O O . VAL A 1 111 ? -5.281 -5.858 -1.800 1.00 72.12 111 VAL A O 1
ATOM 845 N N . SER A 1 112 ? -3.532 -7.241 -1.469 1.00 78.62 112 SER A N 1
ATOM 846 C CA . SER A 1 112 ? -3.822 -7.603 -0.079 1.00 78.62 112 SER A CA 1
ATOM 847 C C . SER A 1 112 ? -3.092 -6.687 0.904 1.00 78.62 112 SER A C 1
ATOM 849 O O . SER A 1 112 ? -1.933 -6.351 0.684 1.00 78.62 112 SER A O 1
ATOM 851 N N . SER A 1 113 ? -3.698 -6.389 2.055 1.00 68.75 113 SER A N 1
ATOM 852 C CA . SER A 1 113 ? -3.038 -5.673 3.156 1.00 68.75 113 SER A CA 1
ATOM 853 C C . SER A 1 113 ? -1.841 -6.412 3.749 1.00 68.75 113 SER A C 1
ATOM 855 O O . SER A 1 113 ? -1.014 -5.816 4.429 1.00 68.75 113 SER A O 1
ATOM 857 N N . LYS A 1 114 ? -1.719 -7.712 3.458 1.00 70.88 114 LYS A N 1
ATOM 858 C CA . LYS A 1 114 ? -0.561 -8.541 3.815 1.00 70.88 114 LYS A CA 1
ATOM 859 C C . LYS A 1 114 ? 0.492 -8.631 2.712 1.00 70.88 114 LYS A C 1
ATOM 861 O O . LYS A 1 114 ? 1.510 -9.276 2.927 1.00 70.88 114 LYS A O 1
ATOM 866 N N . ALA A 1 115 ? 0.254 -8.030 1.543 1.00 61.53 115 ALA A N 1
ATOM 867 C CA . ALA A 1 115 ? 1.237 -8.005 0.461 1.00 61.53 115 ALA A CA 1
ATOM 868 C C . ALA A 1 115 ? 2.499 -7.220 0.854 1.00 61.53 115 ALA A C 1
ATOM 870 O O . ALA A 1 115 ? 3.562 -7.477 0.301 1.00 61.53 115 ALA A O 1
ATOM 871 N N . GLY A 1 116 ? 2.378 -6.312 1.831 1.00 60.72 116 GLY A N 1
ATOM 872 C CA . GLY A 1 116 ? 3.477 -5.473 2.288 1.00 60.72 116 GLY A CA 1
ATOM 873 C C . GLY A 1 116 ? 3.943 -4.508 1.204 1.00 60.72 116 GLY A C 1
ATOM 874 O O . GLY A 1 116 ? 3.296 -4.334 0.167 1.00 60.72 116 GLY A O 1
ATOM 875 N N . GLU A 1 117 ? 5.071 -3.854 1.448 1.00 55.94 117 GLU A N 1
ATOM 876 C CA . GLU A 1 117 ? 5.671 -2.972 0.454 1.00 55.94 117 GLU A CA 1
ATOM 877 C C . GLU A 1 117 ? 6.117 -3.763 -0.797 1.00 55.94 117 GLU A C 1
ATOM 879 O O . GLU A 1 117 ? 6.589 -4.895 -0.667 1.00 55.94 117 GLU A O 1
ATOM 884 N N . PRO A 1 118 ? 5.984 -3.191 -2.012 1.00 60.44 118 PRO A N 1
ATOM 885 C CA . PRO A 1 118 ? 5.514 -1.830 -2.312 1.00 60.44 118 PRO A CA 1
ATOM 886 C C . PRO A 1 118 ? 3.985 -1.703 -2.450 1.00 60.44 118 PRO A C 1
ATOM 888 O O . PRO A 1 118 ? 3.470 -0.599 -2.605 1.00 60.44 118 PRO A O 1
ATOM 891 N N . TYR A 1 119 ? 3.247 -2.811 -2.410 1.00 65.75 119 TYR A N 1
ATOM 892 C CA . TYR A 1 119 ? 1.822 -2.848 -2.748 1.00 65.75 119 TYR A CA 1
ATOM 893 C C . TYR A 1 119 ? 0.921 -2.248 -1.665 1.00 65.75 119 TYR A C 1
ATOM 895 O O . TYR A 1 119 ? -0.103 -1.638 -1.970 1.00 65.75 119 TYR A O 1
ATOM 903 N N . TRP A 1 120 ? 1.286 -2.419 -0.397 1.00 71.81 120 TRP A N 1
ATOM 904 C CA . TRP A 1 120 ? 0.521 -1.936 0.743 1.00 71.81 120 TRP A CA 1
ATOM 905 C C . TRP A 1 120 ? 1.451 -1.412 1.832 1.00 71.81 120 TRP A C 1
ATOM 907 O O . TRP A 1 120 ? 2.213 -2.171 2.433 1.00 71.81 120 TRP A O 1
ATOM 917 N N . LYS A 1 121 ? 1.363 -0.112 2.111 1.00 73.81 121 LYS A N 1
ATOM 918 C CA . LYS A 1 121 ? 2.191 0.578 3.100 1.00 73.81 121 LYS A CA 1
ATOM 919 C C . LYS A 1 121 ? 1.328 1.321 4.109 1.00 73.81 121 LYS A C 1
ATOM 921 O O . LYS A 1 121 ? 0.419 2.052 3.732 1.00 73.81 121 LYS A O 1
ATOM 926 N N . GLY A 1 122 ? 1.674 1.178 5.384 1.00 73.75 122 GLY A N 1
ATOM 927 C CA . GLY A 1 122 ? 1.013 1.875 6.485 1.00 73.75 122 GLY A CA 1
ATOM 928 C C . GLY A 1 122 ? -0.348 1.291 6.869 1.00 73.75 122 GLY A C 1
ATOM 929 O O . GLY A 1 122 ? -0.808 0.284 6.323 1.00 73.75 122 GLY A O 1
ATOM 930 N N . GLN A 1 123 ? -0.979 1.939 7.845 1.00 72.62 123 GLN A N 1
ATOM 931 C CA . GLN A 1 123 ? -2.304 1.591 8.352 1.00 72.62 123 GLN A CA 1
ATOM 932 C C . GLN A 1 123 ? -3.216 2.823 8.330 1.00 72.62 123 GLN A C 1
ATOM 934 O O . GLN A 1 123 ? -2.739 3.946 8.517 1.00 72.62 123 GLN A O 1
ATOM 939 N N . PRO A 1 124 ? -4.528 2.643 8.100 1.00 74.56 124 PRO A N 1
ATOM 940 C CA . PRO A 1 124 ? -5.480 3.736 8.207 1.00 74.56 124 PRO A CA 1
ATOM 941 C C . PRO A 1 124 ? -5.550 4.225 9.655 1.00 74.56 124 PRO A C 1
ATOM 943 O O . PRO A 1 124 ? -5.549 3.436 10.604 1.00 74.56 124 PRO A O 1
ATOM 946 N N . GLY A 1 125 ? -5.649 5.539 9.821 1.00 70.62 125 GLY A N 1
ATOM 947 C CA . GLY A 1 125 ? -5.805 6.152 11.131 1.00 70.62 125 GLY A CA 1
ATOM 948 C C . GLY A 1 125 ? -6.793 7.318 11.125 1.00 70.62 125 GLY A C 1
ATOM 949 O O . GLY A 1 125 ? -7.306 7.695 10.067 1.00 70.62 125 GLY A O 1
ATOM 950 N N . PRO A 1 126 ? -7.071 7.889 12.311 1.00 70.31 126 PRO A N 1
ATOM 951 C CA . PRO A 1 126 ? -8.055 8.947 12.486 1.00 70.31 126 PRO A CA 1
ATOM 952 C C . PRO A 1 126 ? -7.805 10.133 11.558 1.00 70.31 126 PRO A C 1
ATOM 954 O O . PRO A 1 126 ? -6.694 10.666 11.558 1.00 70.31 126 PRO A O 1
ATOM 957 N N . ASP A 1 127 ? -8.834 10.530 10.799 1.00 68.38 127 ASP A N 1
ATOM 958 C CA . ASP A 1 127 ? -8.784 11.656 9.847 1.00 68.38 127 ASP A CA 1
ATOM 959 C C . ASP A 1 127 ? -7.594 11.587 8.870 1.00 68.38 127 ASP A C 1
ATOM 961 O O . ASP A 1 127 ? -7.067 12.602 8.415 1.00 68.38 127 ASP A O 1
ATOM 965 N N . GLY A 1 128 ? -7.162 10.362 8.575 1.00 73.38 128 GLY A N 1
ATOM 966 C CA . GLY A 1 128 ? -6.021 10.064 7.733 1.00 73.38 128 GLY A CA 1
ATOM 967 C C . GLY A 1 128 ? -6.280 10.243 6.241 1.00 73.38 128 GLY A C 1
ATOM 968 O O . GLY A 1 128 ? -7.277 10.828 5.815 1.00 73.38 128 GLY A O 1
ATOM 969 N N . TYR A 1 129 ? -5.395 9.678 5.431 1.00 75.88 129 TYR A N 1
ATOM 970 C CA . TYR A 1 129 ? -5.544 9.619 3.983 1.00 75.88 129 TYR A CA 1
ATOM 971 C C . TYR A 1 129 ? -5.000 8.305 3.420 1.00 75.88 129 TYR A C 1
ATOM 973 O O . TYR A 1 129 ? -4.188 7.620 4.048 1.00 75.88 129 TYR A O 1
ATOM 981 N N . CYS A 1 130 ? -5.460 7.963 2.219 1.00 81.06 130 CYS A N 1
ATOM 982 C CA . CYS A 1 130 ? -4.913 6.878 1.418 1.00 81.06 130 CYS A CA 1
ATOM 983 C C . CYS A 1 130 ? -4.474 7.413 0.056 1.00 81.06 130 CYS A C 1
ATOM 985 O O . CYS A 1 130 ? -5.264 8.077 -0.610 1.00 81.06 130 CYS A O 1
ATOM 987 N N . ILE A 1 131 ? -3.246 7.125 -0.366 1.00 82.38 131 ILE A N 1
ATOM 988 C CA . ILE A 1 131 ? -2.767 7.415 -1.718 1.00 82.38 131 ILE A CA 1
ATOM 989 C C . ILE A 1 131 ? -2.815 6.121 -2.525 1.00 82.38 131 ILE A C 1
ATOM 991 O O . ILE A 1 131 ? -2.247 5.109 -2.109 1.00 82.38 131 ILE A O 1
ATOM 995 N N . VAL A 1 132 ? -3.496 6.159 -3.668 1.00 83.12 132 VAL A N 1
ATOM 996 C CA . VAL A 1 132 ? -3.544 5.061 -4.637 1.00 83.12 132 VAL A CA 1
ATOM 997 C C . VAL A 1 132 ? -2.730 5.470 -5.849 1.00 83.12 132 VAL A C 1
ATOM 999 O O . VAL A 1 132 ? -3.020 6.500 -6.450 1.00 83.12 132 VAL A O 1
ATOM 1002 N N . THR A 1 133 ? -1.740 4.667 -6.224 1.00 81.06 133 THR A N 1
ATOM 1003 C CA . THR A 1 133 ? -0.817 4.996 -7.320 1.00 81.06 133 THR A CA 1
ATOM 1004 C C . THR A 1 133 ? -0.644 3.804 -8.247 1.00 81.06 133 THR A C 1
ATOM 1006 O O . THR A 1 133 ? -0.381 2.695 -7.781 1.00 81.06 133 THR A O 1
ATOM 1009 N N . TYR A 1 134 ? -0.772 4.031 -9.554 1.00 78.75 134 TYR A N 1
ATOM 1010 C CA . TYR A 1 134 ? -0.409 3.065 -10.587 1.00 78.75 134 TYR A CA 1
ATOM 1011 C C . TYR A 1 134 ? 1.032 3.286 -11.038 1.00 78.75 134 TYR A C 1
ATOM 1013 O O . TYR A 1 134 ? 1.409 4.400 -11.401 1.00 78.75 134 TYR A O 1
ATOM 1021 N N . HIS A 1 135 ? 1.814 2.212 -11.072 1.00 74.62 135 HIS A N 1
ATOM 1022 C CA . HIS A 1 135 ? 3.207 2.215 -11.504 1.00 74.62 135 HIS A CA 1
ATOM 1023 C C . HIS A 1 135 ? 3.306 1.588 -12.899 1.00 74.62 135 HIS A C 1
ATOM 1025 O O . HIS A 1 135 ? 3.383 0.365 -13.008 1.00 74.62 135 HIS A O 1
ATOM 1031 N N . PRO A 1 136 ? 3.337 2.388 -13.983 1.00 63.91 136 PRO A N 1
ATOM 1032 C CA . PRO A 1 136 ? 3.263 1.869 -15.354 1.00 63.91 136 PRO A CA 1
ATOM 1033 C C . PRO A 1 136 ? 4.510 1.087 -15.788 1.00 63.91 136 PRO A C 1
ATOM 1035 O O . PRO A 1 136 ? 4.476 0.367 -16.779 1.00 63.91 136 PRO A O 1
ATOM 1038 N N . LYS A 1 137 ? 5.633 1.249 -15.077 1.00 61.34 137 LYS A N 1
ATOM 1039 C CA . LYS A 1 137 ? 6.913 0.609 -15.416 1.00 61.34 137 LYS A CA 1
ATOM 1040 C C . LYS A 1 137 ? 6.942 -0.879 -15.069 1.00 61.34 137 LYS A C 1
ATOM 1042 O O . LYS A 1 137 ? 7.491 -1.667 -15.830 1.00 61.34 137 LYS A O 1
ATOM 1047 N N . ASP A 1 138 ? 6.341 -1.213 -13.933 1.00 58.84 138 ASP A N 1
ATOM 1048 C CA . ASP A 1 138 ? 6.349 -2.547 -13.328 1.00 58.84 138 ASP A CA 1
ATOM 1049 C C . ASP A 1 138 ? 4.932 -3.160 -13.284 1.00 58.84 138 ASP A C 1
ATOM 1051 O O .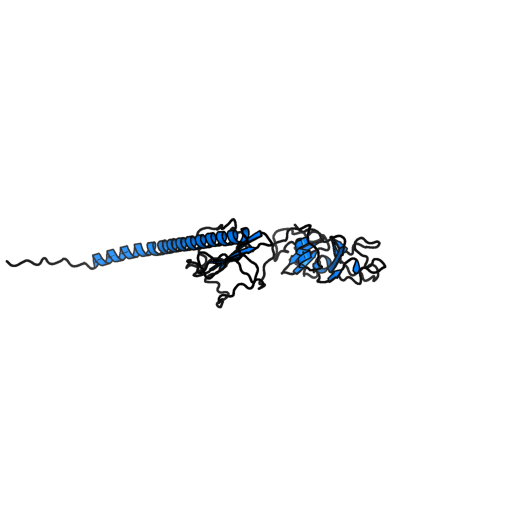 ASP A 1 138 ? 4.743 -4.252 -12.757 1.00 58.84 138 ASP A O 1
ATOM 1055 N N . ASP A 1 139 ? 3.947 -2.440 -13.831 1.00 74.12 139 ASP A N 1
ATOM 1056 C CA . ASP A 1 139 ? 2.538 -2.817 -13.975 1.00 74.12 139 ASP A CA 1
ATOM 1057 C C . ASP A 1 139 ? 1.865 -3.274 -12.669 1.00 74.12 139 ASP A C 1
ATOM 1059 O O . ASP A 1 139 ? 1.277 -4.352 -12.569 1.00 74.12 139 ASP A O 1
ATOM 1063 N N . TYR A 1 140 ? 1.950 -2.435 -11.634 1.00 74.12 140 TYR A N 1
ATOM 1064 C CA . TYR A 1 140 ? 1.284 -2.697 -10.358 1.00 74.12 140 TYR A CA 1
ATOM 1065 C C . TYR A 1 140 ? 0.660 -1.449 -9.739 1.00 74.12 140 TYR A C 1
ATOM 1067 O O . TYR A 1 140 ? 0.855 -0.319 -10.186 1.00 74.12 140 TYR A O 1
ATOM 1075 N N . VAL A 1 141 ? -0.099 -1.674 -8.667 1.00 74.25 141 VAL A N 1
ATOM 1076 C CA . VAL A 1 141 ? -0.781 -0.627 -7.906 1.00 74.25 141 VAL A CA 1
ATOM 1077 C C . VAL A 1 141 ? -0.334 -0.667 -6.458 1.00 74.25 141 VAL A C 1
ATOM 1079 O O . VAL A 1 141 ? -0.269 -1.743 -5.861 1.00 74.25 141 VAL A O 1
ATOM 1082 N N . SER A 1 142 ? -0.051 0.502 -5.893 1.00 81.12 142 SER A N 1
ATOM 1083 C CA . SER A 1 142 ? 0.311 0.655 -4.486 1.00 81.12 142 SER A CA 1
ATOM 1084 C C . SER A 1 142 ? -0.735 1.447 -3.717 1.00 81.12 142 SER A C 1
ATOM 1086 O O . SER A 1 142 ? -1.269 2.437 -4.223 1.00 81.12 142 SER A O 1
ATOM 1088 N N . PHE A 1 143 ? -0.952 1.048 -2.466 1.00 79.88 143 PHE A N 1
ATOM 1089 C CA . PHE A 1 143 ? -1.764 1.756 -1.486 1.00 79.88 143 PHE A CA 1
ATOM 1090 C C . PHE A 1 143 ? -0.877 2.241 -0.344 1.00 79.88 143 PHE A C 1
ATOM 1092 O O . PHE A 1 143 ? -0.248 1.434 0.343 1.00 79.88 143 PHE A O 1
ATOM 1099 N N . TYR A 1 144 ? -0.851 3.550 -0.118 1.00 81.75 144 TYR A N 1
ATOM 1100 C CA . TYR A 1 144 ? -0.185 4.160 1.028 1.00 81.75 144 TYR A CA 1
ATOM 1101 C C . TYR A 1 144 ? -1.222 4.725 1.988 1.00 81.75 144 TYR A C 1
ATOM 1103 O O . TYR A 1 144 ? -2.016 5.574 1.599 1.00 81.75 144 TYR A O 1
ATOM 1111 N N . TRP A 1 145 ? -1.210 4.274 3.235 1.00 78.06 145 TRP A N 1
ATOM 1112 C CA . TRP A 1 145 ? -2.134 4.694 4.282 1.00 78.06 145 TRP A CA 1
ATOM 1113 C C . TRP A 1 145 ? -1.399 5.489 5.361 1.00 78.06 145 TRP A C 1
ATOM 1115 O O . TRP A 1 145 ? -0.310 5.105 5.788 1.00 78.06 145 TRP A O 1
ATOM 1125 N N . SER A 1 146 ? -2.016 6.572 5.832 1.00 73.06 146 SER A N 1
ATOM 1126 C CA . SER A 1 146 ? -1.516 7.383 6.948 1.00 73.06 146 SER A CA 1
ATOM 1127 C C . SER A 1 146 ? -2.678 7.940 7.777 1.00 73.06 146 SER A C 1
ATOM 1129 O O . SER A 1 146 ? -3.738 8.216 7.221 1.00 73.06 146 SER A O 1
ATOM 1131 N N . GLY A 1 147 ? -2.507 8.108 9.095 1.00 65.75 147 GLY A N 1
ATOM 1132 C CA . GLY A 1 147 ? -3.501 8.689 10.013 1.00 65.75 147 GLY A CA 1
ATOM 1133 C C . GLY A 1 147 ? -3.140 8.492 11.497 1.00 65.75 147 GLY A C 1
ATOM 1134 O O . GLY A 1 147 ? -2.277 7.688 11.820 1.00 65.75 147 GLY A O 1
ATOM 1135 N N . GLY A 1 148 ? -3.787 9.240 12.404 1.00 48.78 148 GLY A N 1
ATOM 1136 C CA . GLY A 1 148 ? -3.359 9.504 13.797 1.00 48.78 148 GLY A CA 1
ATOM 1137 C C . GLY A 1 148 ? -2.756 8.372 14.667 1.00 48.78 148 GLY A C 1
ATOM 1138 O O . GLY A 1 148 ? -3.220 7.232 14.662 1.00 48.78 148 GLY A O 1
ATOM 1139 N N . ASN A 1 149 ? -1.802 8.797 15.517 1.00 43.00 149 ASN A N 1
ATOM 1140 C CA . ASN A 1 149 ? -0.921 8.077 16.464 1.00 43.00 149 ASN A CA 1
ATOM 1141 C C . ASN A 1 149 ? 0.359 7.405 15.922 1.00 43.00 149 ASN A C 1
ATOM 1143 O O . ASN A 1 149 ? 0.919 6.546 16.599 1.00 43.00 149 ASN A O 1
ATOM 1147 N N . ASP A 1 150 ? 0.937 7.911 14.832 1.00 42.62 150 ASP A N 1
ATOM 1148 C CA . ASP A 1 150 ? 2.395 7.834 14.665 1.00 42.62 150 ASP A CA 1
ATOM 1149 C C . ASP A 1 150 ? 3.058 8.844 15.619 1.00 42.62 150 ASP A C 1
ATOM 1151 O O . ASP A 1 150 ? 3.340 9.994 15.279 1.00 42.62 150 ASP A O 1
ATOM 1155 N N . SER A 1 151 ? 3.322 8.425 16.859 1.00 36.94 151 SER A N 1
ATOM 1156 C CA . SER A 1 151 ? 4.124 9.175 17.843 1.00 36.94 151 SER A CA 1
ATOM 1157 C C . SER A 1 151 ? 5.607 9.319 17.448 1.00 36.94 151 SER A C 1
ATOM 1159 O O . SER A 1 151 ? 6.436 9.726 18.262 1.00 36.94 151 SER A O 1
ATOM 1161 N N . SER A 1 152 ? 5.943 9.041 16.189 1.00 39.09 152 SER A N 1
ATOM 1162 C CA . SER A 1 152 ? 7.244 9.251 15.566 1.00 39.09 152 SER A CA 1
ATOM 1163 C C . SER A 1 152 ? 7.337 10.525 14.714 1.00 39.09 152 SER A C 1
ATOM 1165 O O . SER A 1 152 ? 8.456 10.860 14.330 1.00 39.09 152 SER A O 1
ATOM 1167 N N . ASN A 1 153 ? 6.254 11.280 14.434 1.00 36.47 153 ASN A N 1
ATOM 1168 C CA . ASN A 1 153 ? 6.415 12.567 13.728 1.00 36.47 153 ASN A CA 1
ATOM 1169 C C . ASN A 1 153 ? 5.234 13.568 13.865 1.00 36.47 153 ASN A C 1
ATOM 1171 O O . ASN A 1 153 ? 4.267 13.496 13.108 1.00 36.47 153 ASN A O 1
ATOM 1175 N N . PRO A 1 154 ? 5.292 14.566 14.770 1.00 29.55 154 PRO A N 1
ATOM 1176 C CA . PRO A 1 154 ? 4.185 15.498 15.024 1.00 29.55 154 PRO A CA 1
ATOM 1177 C C . PRO A 1 154 ? 4.120 16.693 14.045 1.00 29.55 154 PRO A C 1
ATOM 1179 O O . PRO A 1 154 ? 3.632 17.759 14.413 1.00 29.55 154 PRO A O 1
ATOM 1182 N N . GLY A 1 155 ? 4.620 16.561 12.812 1.00 31.31 155 GLY A N 1
ATOM 1183 C CA . GLY A 1 155 ? 4.860 17.710 11.928 1.00 31.31 155 GLY A CA 1
ATOM 1184 C C . GLY A 1 155 ? 4.628 17.487 10.437 1.00 31.31 155 GLY A C 1
ATOM 1185 O O . GLY A 1 155 ? 5.284 18.148 9.640 1.00 31.31 155 GLY A O 1
ATOM 1186 N N . VAL A 1 156 ? 3.732 16.585 10.029 1.00 36.47 156 VAL A N 1
ATOM 1187 C CA . VAL A 1 156 ? 3.440 16.398 8.598 1.00 36.47 156 VAL A CA 1
ATOM 1188 C C . VAL A 1 156 ? 2.250 17.271 8.195 1.00 36.47 156 VAL A C 1
ATOM 1190 O O . VAL A 1 156 ? 1.103 16.835 8.142 1.00 36.47 156 VAL A O 1
ATOM 1193 N N . THR A 1 157 ? 2.531 18.545 7.914 1.00 29.95 157 THR A N 1
ATOM 1194 C CA . THR A 1 157 ? 1.786 19.280 6.877 1.00 29.95 157 THR A CA 1
ATOM 1195 C C . THR A 1 157 ? 1.828 18.479 5.572 1.00 29.95 157 THR A C 1
ATOM 1197 O O . THR A 1 157 ? 2.803 17.751 5.394 1.00 29.95 157 THR A O 1
ATOM 1200 N N . PRO A 1 158 ? 0.841 18.595 4.658 1.00 36.56 158 PRO A N 1
ATOM 1201 C CA . PRO A 1 158 ? 0.838 17.847 3.403 1.00 36.56 158 PRO A CA 1
ATOM 1202 C C . PRO A 1 158 ? 2.139 18.123 2.650 1.00 36.56 158 PRO A C 1
ATOM 1204 O O . PRO A 1 158 ? 2.326 19.194 2.082 1.00 36.56 158 PRO A O 1
ATOM 1207 N N . ILE A 1 159 ? 3.072 17.183 2.713 1.00 37.78 159 ILE A N 1
ATOM 1208 C CA . ILE A 1 159 ? 4.170 17.111 1.771 1.00 37.78 159 ILE A CA 1
ATOM 1209 C C . ILE A 1 159 ? 3.597 16.170 0.724 1.00 37.78 159 ILE A C 1
ATOM 1211 O O . ILE A 1 159 ? 3.347 15.002 1.028 1.00 37.78 159 ILE A O 1
ATOM 1215 N N . GLU A 1 160 ? 3.293 16.697 -0.467 1.00 36.47 160 GLU A N 1
ATOM 1216 C CA . GLU A 1 160 ? 3.211 15.850 -1.658 1.00 36.47 160 GLU A CA 1
ATOM 1217 C C . GLU A 1 160 ? 4.396 14.893 -1.568 1.00 36.47 160 GLU A C 1
ATOM 1219 O O . GLU A 1 160 ? 5.509 15.397 -1.387 1.00 36.47 160 GLU A O 1
ATOM 1224 N N . PRO A 1 161 ? 4.205 13.559 -1.579 1.00 38.00 161 PRO A N 1
ATOM 1225 C CA . PRO A 1 161 ? 5.347 12.671 -1.567 1.00 38.00 161 PRO A CA 1
ATOM 1226 C C . PRO A 1 161 ? 6.187 13.085 -2.765 1.00 38.00 161 PRO A C 1
ATOM 1228 O O . PRO A 1 161 ? 5.787 12.902 -3.913 1.00 38.00 161 PRO A O 1
ATOM 1231 N N . ASN A 1 162 ? 7.330 13.715 -2.497 1.00 40.25 162 ASN A N 1
ATOM 1232 C CA . ASN A 1 162 ? 8.300 13.893 -3.544 1.00 40.25 162 ASN A CA 1
ATOM 1233 C C . ASN A 1 162 ? 8.607 12.446 -3.993 1.00 40.25 162 ASN A C 1
ATOM 1235 O O . ASN A 1 162 ? 8.768 11.575 -3.126 1.00 40.25 162 ASN A O 1
ATOM 1239 N N . PRO A 1 163 ? 8.642 12.133 -5.295 1.00 41.22 163 PRO A N 1
ATOM 1240 C CA . PRO A 1 163 ? 8.772 10.744 -5.742 1.00 41.22 163 PRO A CA 1
ATOM 1241 C C . PRO A 1 163 ? 10.145 10.118 -5.433 1.00 41.22 163 PRO A C 1
ATOM 1243 O O . PRO A 1 163 ? 10.462 9.049 -5.947 1.00 41.22 163 PRO A O 1
ATOM 1246 N N . TRP A 1 164 ? 10.984 10.790 -4.640 1.00 36.12 164 TRP A N 1
ATOM 1247 C CA . TRP A 1 164 ? 12.409 10.540 -4.482 1.00 36.12 164 TRP A CA 1
ATOM 1248 C C . TRP A 1 164 ? 12.933 10.631 -3.038 1.00 36.12 164 TRP A C 1
ATOM 1250 O O . TRP A 1 164 ? 14.140 10.456 -2.844 1.00 36.12 164 TRP A O 1
ATOM 1260 N N . ASP A 1 165 ? 12.096 10.831 -2.009 1.00 32.34 165 ASP A N 1
ATOM 1261 C CA . ASP A 1 165 ? 12.593 10.850 -0.632 1.00 32.34 165 ASP A CA 1
ATOM 1262 C C . ASP A 1 165 ? 12.869 9.424 -0.169 1.00 32.34 165 ASP A C 1
ATOM 1264 O O . ASP A 1 165 ? 12.005 8.622 0.188 1.00 32.34 165 ASP A O 1
ATOM 1268 N N . SER A 1 166 ? 14.157 9.121 -0.242 1.00 37.62 166 SER A N 1
ATOM 1269 C CA . SER A 1 166 ? 14.778 7.860 0.096 1.00 37.62 166 SER A CA 1
ATOM 1270 C C . SER A 1 166 ? 14.738 7.660 1.612 1.00 37.62 166 SER A C 1
ATOM 1272 O O . SER A 1 166 ? 15.644 8.098 2.318 1.00 37.62 166 SER A O 1
ATOM 1274 N N . VAL A 1 167 ? 13.726 6.960 2.130 1.00 30.23 167 VAL A N 1
ATOM 1275 C CA . VAL A 1 167 ? 13.800 6.336 3.462 1.00 30.23 167 VAL A CA 1
ATOM 1276 C C . VAL A 1 167 ? 13.518 4.840 3.344 1.00 30.23 167 VAL A C 1
ATOM 1278 O O . VAL A 1 167 ? 12.376 4.394 3.320 1.00 30.23 167 VAL A O 1
ATOM 1281 N N . LEU A 1 168 ? 14.638 4.117 3.242 1.00 32.06 168 LEU A N 1
ATOM 1282 C CA . LEU A 1 168 ? 14.891 2.701 3.528 1.00 32.06 168 LEU A CA 1
ATOM 1283 C C . LEU A 1 168 ? 13.741 1.722 3.247 1.00 32.06 168 LEU A C 1
ATOM 1285 O O . LEU A 1 168 ? 13.132 1.165 4.156 1.00 32.06 168 LEU A O 1
ATOM 1289 N N . THR A 1 169 ? 13.554 1.422 1.967 1.00 29.05 169 THR A N 1
ATOM 1290 C CA . THR A 1 169 ? 13.070 0.121 1.501 1.00 29.05 169 THR A CA 1
ATOM 1291 C C . THR A 1 169 ? 14.119 -0.957 1.827 1.00 29.05 169 THR A C 1
ATOM 1293 O O . THR A 1 169 ? 15.266 -0.823 1.390 1.00 29.05 169 THR A O 1
ATOM 1296 N N . PRO A 1 170 ? 13.790 -2.062 2.524 1.00 24.39 170 PRO A N 1
ATOM 1297 C CA . PRO A 1 170 ? 14.452 -3.327 2.253 1.00 24.39 170 PRO A CA 1
ATOM 1298 C C . PRO A 1 170 ? 13.987 -3.776 0.865 1.00 24.39 170 PRO A C 1
ATOM 1300 O O . PRO A 1 170 ? 12.836 -4.148 0.649 1.00 24.39 170 PRO A O 1
ATOM 1303 N N . THR A 1 171 ? 14.880 -3.634 -0.105 1.00 32.69 171 THR A N 1
ATOM 1304 C CA . THR A 1 171 ? 14.629 -3.882 -1.521 1.00 32.69 171 THR A CA 1
ATOM 1305 C C . THR A 1 171 ? 14.168 -5.347 -1.739 1.00 32.69 171 THR A C 1
ATOM 1307 O O . THR A 1 171 ? 14.822 -6.272 -1.228 1.00 32.69 171 THR A O 1
ATOM 1310 N N . PRO A 1 172 ? 13.077 -5.610 -2.490 1.00 30.66 172 PRO A N 1
ATOM 1311 C CA . PRO A 1 172 ? 12.678 -6.965 -2.872 1.00 30.66 172 PRO A CA 1
ATOM 1312 C C . PRO A 1 172 ? 13.672 -7.56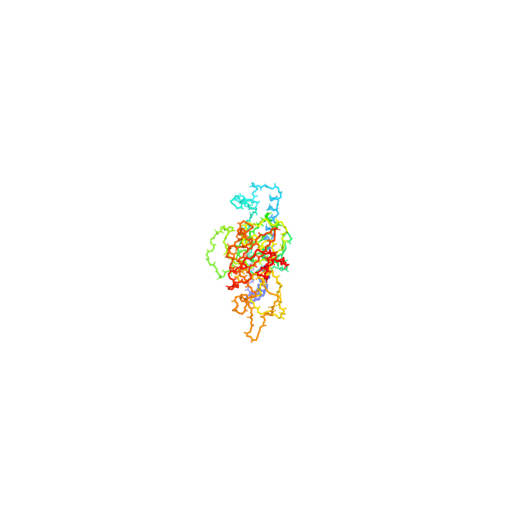1 -3.876 1.00 30.66 172 PRO A C 1
ATOM 1314 O O . PRO A 1 172 ? 14.050 -6.898 -4.836 1.00 30.66 172 PRO A O 1
ATOM 1317 N N . THR A 1 173 ? 14.081 -8.810 -3.640 1.00 31.11 173 THR A N 1
ATOM 1318 C CA . THR A 1 173 ? 14.972 -9.610 -4.496 1.00 31.11 173 THR A CA 1
ATOM 1319 C C . THR A 1 173 ? 14.551 -9.534 -5.976 1.00 31.11 173 THR A C 1
ATOM 1321 O O . THR A 1 173 ? 13.462 -10.000 -6.312 1.00 31.11 173 THR A O 1
ATOM 1324 N N . PRO A 1 174 ? 15.363 -8.920 -6.863 1.00 35.69 174 PRO A N 1
ATOM 1325 C CA . PRO A 1 174 ? 15.039 -8.764 -8.267 1.00 35.69 174 PRO A CA 1
ATOM 1326 C C . PRO A 1 174 ? 15.097 -10.112 -8.965 1.00 35.69 174 PRO A C 1
ATOM 1328 O O . PRO A 1 174 ? 16.034 -10.884 -8.773 1.00 35.69 174 PRO A O 1
ATOM 1331 N N . ILE A 1 175 ? 14.099 -10.351 -9.809 1.00 34.88 175 ILE A N 1
ATOM 1332 C CA . ILE A 1 175 ? 14.063 -11.489 -10.718 1.00 34.88 175 ILE A CA 1
ATOM 1333 C C . ILE A 1 175 ? 14.939 -11.144 -11.937 1.00 34.88 175 ILE A C 1
ATOM 1335 O O . ILE A 1 175 ? 14.759 -10.075 -12.525 1.00 34.88 175 ILE A O 1
ATOM 1339 N N . PRO A 1 176 ? 15.857 -12.034 -12.342 1.00 35.47 176 PRO A N 1
ATOM 1340 C CA . PRO A 1 176 ? 16.663 -11.907 -13.549 1.00 35.47 176 PRO A CA 1
ATOM 1341 C C . PRO A 1 176 ? 15.887 -11.507 -14.809 1.00 35.47 176 PRO A C 1
ATOM 1343 O O . PRO A 1 176 ? 14.949 -12.204 -15.199 1.00 35.47 176 PRO A O 1
ATOM 1346 N N . SER A 1 177 ? 16.317 -10.447 -15.504 1.00 40.03 177 SER A N 1
ATOM 1347 C CA . SER A 1 177 ? 15.815 -10.108 -16.846 1.00 40.03 177 SER A CA 1
ATOM 1348 C C . SER A 1 177 ? 16.924 -10.237 -17.896 1.00 40.03 177 SER A C 1
ATOM 1350 O O . SER A 1 177 ? 17.965 -9.583 -17.826 1.00 40.03 177 SER A O 1
ATOM 1352 N N . ASP A 1 178 ? 16.699 -11.081 -18.907 1.00 39.16 178 ASP A N 1
ATOM 1353 C CA . ASP A 1 178 ? 17.700 -11.439 -19.931 1.00 39.16 178 ASP A CA 1
ATOM 1354 C C . ASP A 1 178 ? 17.951 -10.318 -20.970 1.00 39.16 178 ASP A C 1
ATOM 1356 O O . ASP A 1 178 ? 18.811 -10.427 -21.843 1.00 39.16 178 ASP A O 1
ATOM 1360 N N . SER A 1 179 ? 17.220 -9.201 -20.875 1.00 39.00 179 SER A N 1
ATOM 1361 C CA . SER A 1 179 ? 17.190 -8.119 -21.873 1.00 39.00 179 SER A CA 1
ATOM 1362 C C . SER A 1 179 ? 17.689 -6.757 -21.368 1.00 39.00 179 SER A C 1
ATOM 1364 O O . SER A 1 179 ? 17.503 -5.743 -22.042 1.00 39.00 179 SER A O 1
ATOM 1366 N N . GLY A 1 180 ? 18.331 -6.697 -20.197 1.00 40.56 180 GLY A N 1
ATOM 1367 C CA . GLY A 1 180 ? 18.872 -5.452 -19.642 1.00 40.56 180 GLY A CA 1
ATOM 1368 C C . GLY A 1 180 ? 20.074 -4.921 -20.433 1.00 40.56 180 GLY A C 1
ATOM 1369 O O . GLY A 1 180 ? 21.132 -5.554 -20.471 1.00 40.56 180 GLY A O 1
ATOM 1370 N N . ASN A 1 181 ? 19.931 -3.741 -21.045 1.00 44.06 181 ASN A N 1
ATOM 1371 C CA . ASN A 1 181 ? 21.037 -3.019 -21.675 1.00 44.06 181 ASN A CA 1
ATOM 1372 C C . ASN A 1 181 ? 21.963 -2.468 -20.570 1.00 44.06 181 ASN A C 1
ATOM 1374 O O . ASN A 1 181 ? 21.526 -1.696 -19.715 1.00 44.06 181 ASN A O 1
ATOM 1378 N N . ILE A 1 182 ? 23.222 -2.914 -20.539 1.00 51.22 182 ILE A N 1
ATOM 1379 C CA . ILE A 1 182 ? 24.143 -2.663 -19.420 1.00 51.22 182 ILE A CA 1
ATOM 1380 C C . ILE A 1 182 ? 24.863 -1.332 -19.660 1.00 51.22 182 ILE A C 1
ATOM 1382 O O . ILE A 1 182 ? 25.800 -1.263 -20.450 1.00 51.22 182 ILE A O 1
ATOM 1386 N N . ASN A 1 183 ? 24.447 -0.276 -18.958 1.00 53.41 183 ASN A N 1
ATOM 1387 C CA . ASN A 1 183 ? 25.012 1.074 -19.109 1.00 53.41 183 ASN A CA 1
ATOM 1388 C C . ASN A 1 183 ? 26.154 1.384 -18.122 1.00 53.41 183 ASN A C 1
ATOM 1390 O O . ASN A 1 183 ? 26.461 2.549 -17.889 1.00 53.41 183 ASN A O 1
ATOM 1394 N N . GLY A 1 184 ? 26.786 0.360 -17.535 1.00 57.09 184 GLY A N 1
ATOM 1395 C CA . GLY A 1 184 ? 27.880 0.558 -16.579 1.00 57.09 184 GLY A CA 1
ATOM 1396 C C . GLY A 1 184 ? 27.437 1.307 -15.317 1.00 57.09 184 GLY A C 1
ATOM 1397 O O . GLY A 1 184 ? 28.146 2.188 -14.843 1.00 57.09 184 GLY A O 1
ATOM 1398 N N . ASP A 1 185 ? 26.247 0.984 -14.805 1.00 60.50 185 ASP A N 1
ATOM 1399 C CA . ASP A 1 185 ? 25.740 1.485 -13.525 1.00 60.50 185 ASP A CA 1
ATOM 1400 C C . ASP A 1 185 ? 25.225 0.330 -12.656 1.00 60.50 185 ASP A C 1
ATOM 1402 O O . ASP A 1 185 ? 24.666 -0.644 -13.171 1.00 60.50 185 ASP A O 1
ATOM 1406 N N . LEU A 1 186 ? 25.380 0.462 -11.336 1.00 60.97 186 LEU A N 1
ATOM 1407 C CA . LEU A 1 186 ? 25.000 -0.517 -10.313 1.00 60.97 186 LEU A CA 1
ATOM 1408 C C . LEU A 1 186 ? 23.542 -0.975 -10.461 1.00 60.97 186 LEU A C 1
ATOM 1410 O O . LEU A 1 186 ? 23.258 -2.169 -10.366 1.00 60.97 186 LEU A O 1
ATOM 1414 N N . SER A 1 187 ? 22.639 -0.043 -10.772 1.00 60.59 187 SER A N 1
ATOM 1415 C CA . SER A 1 187 ? 21.208 -0.314 -10.951 1.00 60.59 187 SER A CA 1
ATOM 1416 C C . SER A 1 187 ? 20.953 -1.271 -12.118 1.00 60.59 187 SER A C 1
ATOM 1418 O O . SER A 1 187 ? 20.127 -2.173 -12.024 1.00 60.59 187 SER A O 1
ATOM 1420 N N . SER A 1 188 ? 21.709 -1.130 -13.213 1.00 64.12 188 SER A N 1
ATOM 1421 C CA . SER A 1 188 ? 21.598 -2.020 -14.376 1.00 64.12 188 SER A CA 1
ATOM 1422 C C . SER A 1 188 ? 22.110 -3.435 -14.092 1.00 64.12 188 SER A C 1
ATOM 1424 O O . SER A 1 188 ? 21.588 -4.394 -14.654 1.00 64.12 188 SER A O 1
ATOM 1426 N N . VAL A 1 189 ? 23.089 -3.576 -13.190 1.00 64.25 189 VAL A N 1
ATOM 1427 C CA . VAL A 1 189 ? 23.638 -4.878 -12.778 1.00 64.25 189 VAL A CA 1
ATOM 1428 C C . VAL A 1 189 ? 22.641 -5.624 -11.908 1.00 64.25 189 VAL A C 1
ATOM 1430 O O . VAL A 1 189 ? 22.307 -6.768 -12.195 1.00 64.25 189 VAL A O 1
ATOM 1433 N N . VAL A 1 190 ? 22.135 -4.951 -10.876 1.00 66.12 190 VAL A N 1
ATOM 1434 C CA . VAL A 1 190 ? 21.161 -5.504 -9.932 1.00 66.12 190 VAL A CA 1
ATOM 1435 C C . VAL A 1 190 ? 19.864 -5.897 -10.645 1.00 66.12 190 VAL A C 1
ATOM 1437 O O . VAL A 1 190 ? 19.365 -6.998 -10.434 1.00 66.12 190 VAL A O 1
ATOM 1440 N N . ASN A 1 191 ? 19.364 -5.053 -11.550 1.00 66.38 191 ASN A N 1
ATOM 1441 C CA . ASN A 1 191 ? 18.140 -5.343 -12.302 1.00 66.38 191 ASN A CA 1
ATOM 1442 C C . ASN A 1 191 ? 18.310 -6.482 -13.315 1.00 66.38 191 ASN A C 1
ATOM 1444 O O . ASN A 1 191 ? 17.343 -7.164 -13.651 1.00 66.38 191 ASN A O 1
ATOM 1448 N N . LYS A 1 192 ? 19.525 -6.675 -13.838 1.00 69.25 192 LYS A N 1
ATOM 1449 C CA . LYS A 1 192 ? 19.807 -7.778 -14.754 1.00 69.25 192 LYS A CA 1
ATOM 1450 C C . LYS A 1 192 ? 19.969 -9.089 -13.996 1.00 69.25 192 LYS A C 1
ATOM 1452 O O . LYS A 1 192 ? 19.304 -10.057 -14.338 1.00 69.25 192 LYS A O 1
ATOM 1457 N N . TYR A 1 193 ? 20.845 -9.119 -12.995 1.00 69.62 193 TYR A N 1
ATOM 1458 C CA . TYR A 1 193 ? 21.287 -10.363 -12.365 1.00 69.62 193 TYR A CA 1
ATOM 1459 C C . TYR A 1 193 ? 20.484 -10.770 -11.129 1.00 69.62 193 TYR A C 1
ATOM 1461 O O . TYR A 1 193 ? 20.615 -11.908 -10.694 1.00 69.62 193 TYR A O 1
ATOM 1469 N N . GLY A 1 194 ? 19.638 -9.900 -10.581 1.00 69.81 194 GLY A N 1
ATOM 1470 C CA . GLY A 1 194 ? 18.955 -10.192 -9.323 1.00 69.81 194 GLY A CA 1
ATOM 1471 C C . GLY A 1 194 ? 19.885 -10.079 -8.111 1.00 69.81 194 GLY A C 1
ATOM 1472 O O . GLY A 1 194 ? 21.099 -9.954 -8.253 1.00 69.81 194 GLY A O 1
ATOM 1473 N N . TYR A 1 195 ? 19.339 -10.126 -6.894 1.00 73.31 195 TYR A N 1
ATOM 1474 C CA . TYR A 1 195 ? 20.127 -10.275 -5.661 1.00 73.31 195 TYR A CA 1
ATOM 1475 C C . TYR A 1 195 ? 19.296 -10.870 -4.520 1.00 73.31 195 TYR A C 1
ATOM 1477 O O . TYR A 1 195 ? 18.102 -10.611 -4.412 1.00 73.31 195 TYR A O 1
ATOM 1485 N N . SER A 1 196 ? 19.935 -11.573 -3.589 1.00 72.25 196 SER A N 1
ATOM 1486 C CA . SER A 1 196 ? 19.291 -12.059 -2.362 1.00 72.25 196 SER A CA 1
ATOM 1487 C C . SER A 1 196 ? 19.604 -11.148 -1.178 1.00 72.25 196 SER A C 1
ATOM 1489 O O . SER A 1 196 ? 20.710 -10.619 -1.057 1.00 72.25 196 SER A O 1
ATOM 1491 N N . ASN A 1 197 ? 18.656 -10.971 -0.262 1.00 70.88 197 ASN A N 1
ATOM 1492 C CA . ASN A 1 197 ? 18.931 -10.254 0.981 1.00 70.88 197 ASN A CA 1
ATOM 1493 C C . ASN A 1 197 ? 19.753 -11.132 1.929 1.00 70.88 197 ASN A C 1
ATOM 1495 O O . ASN A 1 197 ? 19.380 -12.265 2.227 1.00 70.88 197 ASN A O 1
ATOM 1499 N N . TRP A 1 198 ? 20.873 -10.596 2.409 1.00 71.25 198 TRP A N 1
ATOM 1500 C CA . TRP A 1 198 ? 21.652 -11.220 3.465 1.00 71.25 198 TRP A CA 1
ATOM 1501 C C . TRP A 1 198 ? 20.922 -11.038 4.804 1.00 71.25 198 TRP A C 1
ATOM 1503 O O . TRP A 1 198 ? 20.491 -9.918 5.092 1.00 71.25 198 TRP A O 1
ATOM 1513 N N . PRO A 1 199 ? 20.800 -12.080 5.644 1.00 65.88 199 PRO A N 1
ATOM 1514 C CA . PRO A 1 199 ? 20.080 -11.981 6.911 1.00 65.88 199 PRO A CA 1
ATOM 1515 C C . PRO A 1 199 ? 20.599 -10.849 7.814 1.00 65.88 199 PRO A C 1
ATOM 1517 O O . PRO A 1 199 ? 21.801 -10.607 7.922 1.00 65.88 199 PRO A O 1
ATOM 1520 N N . GLU A 1 200 ? 19.708 -10.140 8.506 1.00 62.56 200 GLU A N 1
ATOM 1521 C CA . GLU A 1 200 ? 20.126 -9.088 9.454 1.00 62.56 200 GLU A CA 1
ATOM 1522 C C . GLU A 1 200 ? 20.565 -9.647 10.811 1.00 62.56 200 GLU A C 1
ATOM 1524 O O . GLU A 1 200 ? 21.206 -8.961 11.607 1.00 62.56 200 GLU A O 1
ATOM 1529 N N . GLY A 1 201 ? 20.252 -10.912 11.064 1.00 59.25 201 GLY A N 1
ATOM 1530 C CA . GLY A 1 201 ? 20.548 -11.583 12.310 1.00 59.25 201 GLY A CA 1
ATOM 1531 C C . GLY A 1 201 ? 20.581 -13.095 12.142 1.00 59.25 201 GLY A C 1
ATOM 1532 O O . GLY A 1 201 ? 20.326 -13.617 11.054 1.00 59.25 201 GLY A O 1
ATOM 1533 N N . PRO A 1 202 ? 20.914 -13.804 13.225 1.00 54.47 202 PRO A N 1
ATOM 1534 C CA . PRO A 1 202 ? 21.019 -15.247 13.202 1.00 54.47 202 PRO A CA 1
ATOM 1535 C C . PRO A 1 202 ? 19.665 -15.887 12.889 1.00 54.47 202 PRO A C 1
ATOM 1537 O O . PRO A 1 202 ? 18.699 -15.723 13.633 1.00 54.47 202 PRO A O 1
ATOM 1540 N N . THR A 1 203 ? 19.608 -16.627 11.787 1.00 55.78 203 THR A N 1
ATOM 1541 C CA . THR A 1 203 ? 18.492 -17.513 11.459 1.00 55.78 203 THR A CA 1
ATOM 1542 C C . THR A 1 203 ? 18.824 -18.925 11.941 1.00 55.78 203 THR A C 1
ATOM 1544 O O . THR A 1 203 ? 19.990 -19.306 12.028 1.00 55.78 203 THR A O 1
ATOM 1547 N N . ASN A 1 204 ? 17.807 -19.723 12.271 1.00 52.69 204 ASN A N 1
ATOM 1548 C CA . ASN A 1 204 ? 17.989 -21.106 12.739 1.00 52.69 204 ASN A CA 1
ATOM 1549 C C . ASN A 1 204 ? 18.378 -22.086 11.611 1.00 52.69 204 ASN A C 1
ATOM 1551 O O . ASN A 1 204 ? 18.263 -23.298 11.784 1.00 52.69 204 ASN A O 1
ATOM 1555 N N . GLU A 1 205 ? 18.803 -21.576 10.455 1.00 55.56 205 GLU A N 1
ATOM 1556 C CA . GLU A 1 205 ? 19.015 -22.347 9.235 1.00 55.56 205 GLU A CA 1
ATOM 1557 C C . GLU A 1 205 ? 20.465 -22.230 8.756 1.00 55.56 205 GLU A C 1
ATOM 1559 O O . GLU A 1 205 ? 21.087 -21.166 8.827 1.00 55.56 205 GLU A O 1
ATOM 1564 N N . ASP A 1 206 ? 20.999 -23.344 8.247 1.00 59.22 206 ASP A N 1
ATOM 1565 C CA . ASP A 1 206 ? 22.294 -23.399 7.572 1.00 59.22 206 ASP A CA 1
ATOM 1566 C C . ASP A 1 206 ? 22.202 -22.631 6.248 1.00 59.22 206 ASP A C 1
ATOM 1568 O O . ASP A 1 206 ? 21.873 -23.173 5.196 1.00 59.22 206 ASP A O 1
ATOM 1572 N N . TYR A 1 207 ? 22.468 -21.335 6.300 1.00 61.09 207 TYR A N 1
ATOM 1573 C CA . TYR A 1 207 ? 22.439 -20.486 5.118 1.00 61.09 207 TYR A CA 1
ATOM 1574 C C . TYR A 1 207 ? 23.778 -20.573 4.378 1.00 61.09 207 TYR A C 1
ATOM 1576 O O . TYR A 1 207 ? 24.845 -20.249 4.915 1.00 61.09 207 TYR A O 1
ATOM 1584 N N . SER A 1 208 ? 23.695 -21.022 3.130 1.00 66.81 208 SER A N 1
ATOM 1585 C CA . SER A 1 208 ? 24.797 -21.134 2.179 1.00 66.81 208 SER A CA 1
ATOM 1586 C C . SER A 1 208 ? 24.629 -20.127 1.044 1.00 66.81 208 SER A C 1
ATOM 1588 O O . SER A 1 208 ? 23.507 -19.827 0.644 1.00 66.81 208 SER A O 1
ATOM 1590 N N . TRP A 1 209 ? 25.741 -19.647 0.488 1.00 74.69 209 TRP A N 1
ATOM 1591 C CA . TRP A 1 209 ? 25.744 -18.795 -0.702 1.00 74.69 209 TRP A CA 1
ATOM 1592 C C . TRP A 1 209 ? 26.372 -19.497 -1.907 1.00 74.69 209 TRP A C 1
ATOM 1594 O O . TRP A 1 209 ? 27.212 -20.390 -1.766 1.00 74.69 209 TRP A O 1
ATOM 1604 N N . GLU A 1 210 ? 25.983 -19.051 -3.096 1.00 80.12 210 GLU A N 1
ATOM 1605 C CA . GLU A 1 210 ? 26.455 -19.557 -4.389 1.00 80.12 210 GLU A CA 1
ATOM 1606 C C . GLU A 1 210 ? 27.456 -18.569 -5.001 1.00 80.12 210 GLU A C 1
ATOM 1608 O O . GLU A 1 210 ? 27.415 -17.386 -4.681 1.00 80.12 210 GLU A O 1
ATOM 1613 N N . LEU A 1 211 ? 28.399 -19.033 -5.829 1.00 82.81 211 LEU A N 1
ATOM 1614 C CA . LEU A 1 211 ? 29.450 -18.202 -6.439 1.00 82.81 211 LEU A CA 1
ATOM 1615 C C . LEU A 1 211 ? 28.873 -17.300 -7.531 1.00 82.81 211 LEU A C 1
ATOM 1617 O O . LEU A 1 211 ? 28.110 -17.762 -8.372 1.00 82.81 211 LEU A O 1
ATOM 1621 N N . GLY A 1 212 ? 29.290 -16.034 -7.553 1.00 79.44 212 GLY A N 1
ATOM 1622 C CA . GLY A 1 212 ? 28.859 -15.061 -8.555 1.00 79.44 212 GLY A CA 1
ATOM 1623 C C . GLY A 1 212 ? 27.476 -14.460 -8.295 1.00 79.44 212 GLY A C 1
ATOM 1624 O O . GLY A 1 212 ? 27.041 -13.617 -9.072 1.00 79.44 212 GLY A O 1
ATOM 1625 N N . HIS A 1 213 ? 26.794 -14.846 -7.214 1.00 83.31 213 HIS A N 1
ATOM 1626 C CA . HIS A 1 213 ? 25.488 -14.304 -6.840 1.00 83.31 213 HIS A CA 1
ATOM 1627 C C . HIS A 1 213 ? 25.642 -12.960 -6.128 1.00 83.31 213 HIS A C 1
ATOM 1629 O O . HIS A 1 213 ? 26.610 -12.723 -5.394 1.00 83.31 213 HIS A O 1
ATOM 1635 N N . ILE A 1 214 ? 24.662 -12.083 -6.336 1.00 82.50 214 ILE A N 1
ATOM 1636 C CA . ILE A 1 214 ? 24.604 -10.779 -5.676 1.00 82.50 214 ILE A CA 1
ATOM 1637 C C . ILE A 1 214 ? 23.826 -10.903 -4.365 1.00 82.50 214 ILE A C 1
ATOM 1639 O O . ILE A 1 214 ? 22.731 -11.464 -4.329 1.00 82.50 214 ILE A O 1
ATOM 1643 N N . TYR A 1 215 ? 24.371 -10.322 -3.300 1.00 78.00 215 TYR A N 1
ATOM 1644 C CA . TYR A 1 215 ? 23.755 -10.240 -1.983 1.00 78.00 215 TYR A CA 1
ATOM 1645 C C . TYR A 1 215 ? 23.663 -8.792 -1.509 1.00 78.00 215 TYR A C 1
ATOM 1647 O O . TYR A 1 215 ? 24.633 -8.041 -1.608 1.00 78.00 215 TYR A O 1
ATOM 1655 N N . CYS A 1 216 ? 22.517 -8.398 -0.957 1.00 75.31 216 CYS A N 1
ATOM 1656 C CA . CYS A 1 216 ? 22.333 -7.094 -0.325 1.00 75.31 216 CYS A CA 1
ATOM 1657 C C . CYS A 1 216 ? 22.463 -7.226 1.193 1.00 75.31 216 CYS A C 1
ATOM 1659 O O . CYS A 1 216 ? 21.751 -8.015 1.809 1.00 75.31 216 CYS A O 1
ATOM 1661 N N . TYR A 1 217 ? 23.350 -6.447 1.809 1.00 68.12 217 TYR A N 1
ATOM 1662 C CA . TYR A 1 217 ? 23.457 -6.348 3.264 1.00 68.12 217 TYR A CA 1
ATOM 1663 C C . TYR A 1 217 ? 23.503 -4.878 3.670 1.00 68.12 217 TYR A C 1
ATOM 1665 O O . TYR A 1 217 ? 24.398 -4.141 3.252 1.00 68.12 217 TYR A O 1
ATOM 1673 N N . ARG A 1 218 ? 22.528 -4.445 4.482 1.00 60.28 218 ARG A N 1
ATOM 1674 C CA . ARG A 1 218 ? 22.395 -3.056 4.969 1.00 60.28 218 ARG A CA 1
ATOM 1675 C C . ARG A 1 218 ? 22.437 -2.007 3.842 1.00 60.28 218 ARG A C 1
ATOM 1677 O O . ARG A 1 218 ? 23.032 -0.944 4.004 1.00 60.28 218 ARG A O 1
ATOM 1684 N N . GLY A 1 219 ? 21.836 -2.327 2.693 1.00 59.25 219 GLY A N 1
ATOM 1685 C CA . GLY A 1 219 ? 21.763 -1.443 1.523 1.00 59.25 219 GLY A CA 1
ATOM 1686 C C . GLY A 1 219 ? 23.023 -1.407 0.649 1.00 59.25 219 GLY A C 1
ATOM 1687 O O . GLY A 1 219 ? 23.085 -0.616 -0.290 1.00 59.25 219 GLY A O 1
ATOM 1688 N N . VAL A 1 220 ? 24.026 -2.245 0.930 1.00 63.12 220 VAL A N 1
ATOM 1689 C CA . VAL A 1 220 ? 25.230 -2.391 0.101 1.00 63.12 220 VAL A CA 1
ATOM 1690 C C . VAL A 1 220 ? 25.191 -3.738 -0.616 1.00 63.12 220 VAL A C 1
ATOM 1692 O O . VAL A 1 220 ? 24.913 -4.766 0.002 1.00 63.12 220 VAL A O 1
ATOM 1695 N N . TYR A 1 221 ? 25.481 -3.730 -1.918 1.00 77.00 221 TYR A N 1
ATOM 1696 C CA . TYR A 1 221 ? 25.507 -4.936 -2.743 1.00 77.00 221 TYR A CA 1
ATOM 1697 C C . TYR A 1 221 ? 26.905 -5.548 -2.801 1.00 77.00 221 TYR A C 1
ATOM 1699 O O . TYR A 1 221 ? 27.900 -4.859 -3.047 1.00 77.00 221 TYR A O 1
ATOM 1707 N N . TYR A 1 222 ? 26.958 -6.861 -2.622 1.00 81.56 222 TYR A N 1
ATOM 1708 C CA . TYR A 1 222 ? 28.165 -7.670 -2.634 1.00 81.56 222 TYR A CA 1
ATOM 1709 C C . TYR A 1 222 ? 28.016 -8.801 -3.644 1.00 81.56 222 TYR A C 1
ATOM 1711 O O . TYR A 1 222 ? 26.959 -9.414 -3.721 1.00 81.56 222 TYR A O 1
ATOM 1719 N N . VAL A 1 223 ? 29.078 -9.123 -4.374 1.00 84.62 223 VAL A N 1
ATOM 1720 C CA . VAL A 1 223 ? 29.153 -10.341 -5.190 1.00 84.62 223 VAL A CA 1
ATOM 1721 C C . VAL A 1 223 ? 29.973 -11.372 -4.431 1.00 84.62 223 VAL A C 1
ATOM 1723 O O . VAL A 1 223 ? 31.044 -11.056 -3.898 1.00 84.62 223 VAL A O 1
ATOM 1726 N N . SER A 1 224 ? 29.477 -12.602 -4.370 1.00 85.38 224 SER A N 1
ATOM 1727 C CA . SER A 1 224 ? 30.229 -13.730 -3.829 1.00 85.38 224 SER A CA 1
ATOM 1728 C C . SER A 1 224 ? 31.339 -14.155 -4.798 1.00 85.38 224 SER A C 1
ATOM 1730 O O . SER A 1 224 ? 31.133 -14.371 -5.991 1.00 85.38 224 SER A O 1
ATOM 1732 N N . LEU A 1 225 ? 32.549 -14.299 -4.269 1.00 82.19 225 LEU A N 1
ATOM 1733 C CA . LEU A 1 225 ? 33.756 -14.661 -5.015 1.00 82.19 225 LEU A CA 1
ATOM 1734 C C . LEU A 1 225 ? 34.218 -16.096 -4.750 1.00 82.19 225 LEU A C 1
ATOM 1736 O O . LEU A 1 225 ? 35.135 -16.581 -5.415 1.00 82.19 225 LEU A O 1
ATOM 1740 N N . GLU A 1 226 ? 33.603 -16.775 -3.776 1.00 77.38 226 GLU A N 1
ATOM 1741 C CA . GLU A 1 226 ? 33.911 -18.155 -3.395 1.00 77.38 226 GLU A CA 1
ATOM 1742 C C . GLU A 1 226 ? 32.672 -18.886 -2.864 1.00 77.38 226 GLU A C 1
ATOM 1744 O O . GLU A 1 226 ? 31.885 -18.316 -2.110 1.00 77.38 226 GLU A O 1
ATOM 1749 N N . THR A 1 227 ? 32.535 -20.176 -3.182 1.00 68.38 227 THR A N 1
ATOM 1750 C CA . THR A 1 227 ? 31.491 -21.071 -2.646 1.00 68.38 227 THR A CA 1
ATOM 1751 C C . THR A 1 227 ? 31.903 -21.694 -1.307 1.00 68.38 227 THR A C 1
ATOM 1753 O O . THR A 1 227 ? 32.112 -22.910 -1.233 1.00 68.38 227 THR A O 1
ATOM 1756 N N . LYS A 1 228 ? 32.097 -20.904 -0.243 1.00 62.22 228 LYS A N 1
ATOM 1757 C CA . LYS A 1 228 ? 32.424 -21.465 1.083 1.00 62.22 228 LYS A CA 1
ATOM 1758 C C . LYS A 1 228 ? 31.973 -20.607 2.257 1.00 62.22 228 LYS A C 1
ATOM 1760 O O . LYS A 1 228 ? 32.615 -19.607 2.547 1.00 62.22 228 LYS A O 1
ATOM 1765 N N . GLY A 1 229 ? 31.027 -21.115 3.043 1.00 60.31 229 GLY A N 1
ATOM 1766 C CA . GLY A 1 229 ? 30.910 -20.760 4.455 1.00 60.31 229 GLY A CA 1
ATOM 1767 C C . GLY A 1 229 ? 29.549 -21.072 5.065 1.00 60.31 229 GLY A C 1
ATOM 1768 O O . GLY A 1 229 ? 28.638 -21.542 4.391 1.00 60.31 229 GLY A O 1
ATOM 1769 N N . LYS A 1 230 ? 29.463 -20.855 6.375 1.00 59.28 230 LYS A N 1
ATOM 1770 C CA . LYS A 1 230 ? 28.249 -20.943 7.190 1.00 59.28 230 LYS A CA 1
ATOM 1771 C C . LYS A 1 230 ? 28.012 -19.568 7.808 1.00 59.28 230 LYS A C 1
ATOM 1773 O O . LYS A 1 230 ? 28.991 -18.880 8.090 1.00 59.28 230 LYS A O 1
ATOM 1778 N N . LEU A 1 231 ? 26.759 -19.193 8.084 1.00 56.97 231 LEU A N 1
ATOM 1779 C CA . LEU A 1 231 ? 26.443 -17.953 8.825 1.00 56.97 231 LEU A CA 1
ATOM 1780 C C . LEU A 1 231 ? 27.028 -17.906 10.236 1.00 56.97 231 LEU A C 1
ATOM 1782 O O . LEU A 1 231 ? 27.101 -16.833 10.830 1.00 56.97 231 LEU A O 1
ATOM 1786 N N . PHE A 1 232 ? 27.452 -19.050 10.765 1.00 56.94 232 PHE A N 1
ATOM 1787 C CA . PHE A 1 232 ? 28.091 -19.158 12.061 1.00 56.94 232 PHE A CA 1
ATOM 1788 C C . PHE A 1 232 ? 29.463 -19.808 11.956 1.00 56.94 232 PHE A C 1
ATOM 1790 O O . PHE A 1 232 ? 29.632 -20.855 11.325 1.00 56.94 232 PHE A O 1
ATOM 1797 N N . ASN A 1 233 ? 30.428 -19.206 12.644 1.00 62.88 233 ASN A N 1
ATOM 1798 C CA . ASN A 1 233 ? 31.702 -19.830 12.979 1.00 62.88 233 ASN A CA 1
ATOM 1799 C C . ASN A 1 233 ? 31.883 -19.859 14.509 1.00 62.88 233 ASN A C 1
ATOM 1801 O O . ASN A 1 233 ? 30.990 -19.462 15.258 1.00 62.88 233 ASN A O 1
ATOM 1805 N N . GLU A 1 234 ? 33.045 -20.311 14.982 1.00 57.12 234 GLU A N 1
ATOM 1806 C CA . GLU A 1 234 ? 33.379 -20.410 16.416 1.00 57.12 234 GLU A CA 1
ATOM 1807 C C . GLU A 1 234 ? 33.275 -19.074 17.189 1.00 57.12 234 GLU A C 1
ATOM 1809 O O . GLU A 1 234 ? 33.250 -19.079 18.417 1.00 57.12 234 GLU A O 1
ATOM 1814 N N . TRP A 1 235 ? 33.174 -17.938 16.489 1.00 54.06 235 TRP A N 1
ATOM 1815 C CA . TRP A 1 235 ? 33.149 -16.579 17.040 1.00 54.06 235 TRP A CA 1
ATOM 1816 C C . TRP A 1 235 ? 31.800 -15.864 16.863 1.00 54.06 235 TRP A C 1
ATOM 1818 O O . TRP A 1 235 ? 31.665 -14.708 17.266 1.00 54.06 235 TRP A O 1
ATOM 1828 N N . GLY A 1 236 ? 30.798 -16.541 16.294 1.00 63.50 236 GLY A N 1
ATOM 1829 C CA . GLY A 1 236 ? 29.434 -16.033 16.153 1.00 63.50 236 GLY A CA 1
ATOM 1830 C C . GLY A 1 236 ? 29.000 -15.780 14.709 1.00 63.50 236 GLY A C 1
ATOM 1831 O O . GLY A 1 236 ? 29.445 -16.451 13.777 1.00 63.50 236 GLY A O 1
ATOM 1832 N N . TYR A 1 237 ? 28.065 -14.840 14.556 1.00 67.81 237 TYR A N 1
ATOM 1833 C CA . TYR A 1 237 ? 27.425 -14.493 13.287 1.00 67.81 237 TYR A CA 1
ATOM 1834 C C . TYR A 1 237 ? 28.406 -13.822 12.318 1.00 67.81 237 TYR A C 1
ATOM 1836 O O . TYR A 1 237 ? 29.049 -12.830 12.673 1.00 67.81 237 TYR A O 1
ATOM 1844 N N . VAL A 1 238 ? 28.488 -14.322 11.085 1.00 70.69 238 VAL A N 1
ATOM 1845 C CA . VAL A 1 238 ? 29.327 -13.745 10.027 1.00 70.69 238 VAL A CA 1
ATOM 1846 C C . VAL A 1 238 ? 28.483 -13.071 8.948 1.00 70.69 238 VAL A C 1
ATOM 1848 O O . VAL A 1 238 ? 27.408 -13.533 8.574 1.00 70.69 238 VAL A O 1
ATOM 1851 N N . ASN A 1 239 ? 28.987 -11.949 8.443 1.00 75.25 239 ASN A N 1
ATOM 1852 C CA . ASN A 1 239 ? 28.345 -11.160 7.393 1.00 75.25 239 ASN A CA 1
ATOM 1853 C C . ASN A 1 239 ? 29.393 -10.620 6.399 1.00 75.25 239 ASN A C 1
ATOM 1855 O O . ASN A 1 239 ? 30.584 -10.598 6.738 1.00 75.25 239 ASN A O 1
ATOM 1859 N N . PRO A 1 240 ? 28.979 -10.095 5.227 1.00 74.00 240 PRO A N 1
ATOM 1860 C CA . PRO A 1 240 ? 29.892 -9.671 4.161 1.00 74.00 240 PRO A CA 1
ATOM 1861 C C . PRO A 1 240 ? 30.885 -8.563 4.551 1.00 74.00 240 PRO A C 1
ATOM 1863 O O . PRO A 1 240 ? 31.880 -8.361 3.862 1.00 74.00 240 PRO A O 1
ATOM 1866 N N . THR A 1 241 ? 30.652 -7.849 5.660 1.00 72.06 241 THR A N 1
ATOM 1867 C CA . THR A 1 241 ? 31.554 -6.799 6.175 1.00 72.06 241 THR A CA 1
ATOM 1868 C C . THR A 1 241 ? 32.584 -7.304 7.186 1.00 72.06 241 THR A C 1
ATOM 1870 O O . THR A 1 241 ? 33.481 -6.564 7.585 1.00 72.06 241 THR A O 1
ATOM 1873 N N . THR A 1 242 ? 32.484 -8.563 7.612 1.00 71.25 242 THR A N 1
ATOM 1874 C CA . THR A 1 242 ? 33.387 -9.141 8.614 1.00 71.25 242 THR A CA 1
ATOM 1875 C C . THR A 1 242 ? 34.771 -9.373 8.006 1.00 71.25 242 THR A C 1
ATOM 1877 O O . THR A 1 242 ? 34.876 -9.857 6.883 1.00 71.25 242 THR A O 1
ATOM 1880 N N . ASN A 1 243 ? 35.848 -9.094 8.751 1.00 69.56 243 ASN A N 1
ATOM 1881 C CA . ASN A 1 243 ? 37.230 -9.188 8.246 1.00 69.56 243 ASN A CA 1
ATOM 1882 C C . ASN A 1 243 ? 37.573 -10.545 7.604 1.00 69.56 243 ASN A C 1
ATOM 1884 O O . ASN A 1 243 ? 38.279 -10.588 6.603 1.00 69.56 243 ASN A O 1
ATOM 1888 N N . TYR A 1 244 ? 37.019 -11.641 8.126 1.00 68.06 244 TYR A N 1
ATOM 1889 C CA . TYR A 1 244 ? 37.206 -12.992 7.582 1.00 68.06 244 TYR A CA 1
ATOM 1890 C C . TYR A 1 244 ? 36.476 -13.245 6.254 1.00 68.06 244 TYR A C 1
ATOM 1892 O O . TYR A 1 244 ? 36.836 -14.160 5.523 1.00 68.06 244 TYR A O 1
ATOM 1900 N N . MET A 1 245 ? 35.462 -12.442 5.930 1.00 72.00 245 MET A N 1
ATOM 1901 C CA . MET A 1 245 ? 34.644 -12.579 4.721 1.00 72.00 245 MET A CA 1
ATOM 1902 C C . MET A 1 245 ? 35.115 -11.684 3.573 1.00 72.00 245 MET A C 1
ATOM 1904 O O . MET A 1 245 ? 34.633 -11.826 2.450 1.00 72.00 245 MET A O 1
ATOM 1908 N N . GLN A 1 246 ? 36.100 -10.814 3.823 1.00 68.62 246 GLN A N 1
ATOM 1909 C CA . GLN A 1 246 ? 36.654 -9.908 2.817 1.00 68.62 246 GLN A CA 1
ATOM 1910 C C . GLN A 1 246 ? 37.268 -10.636 1.625 1.00 68.62 246 GLN A C 1
ATOM 1912 O O . GLN A 1 246 ? 37.379 -10.016 0.580 1.00 68.62 246 GLN A O 1
ATOM 1917 N N . ALA A 1 247 ? 37.662 -11.910 1.768 1.00 69.69 247 ALA A N 1
ATOM 1918 C CA . ALA A 1 247 ? 38.160 -12.752 0.680 1.00 69.69 247 ALA A CA 1
ATOM 1919 C C . ALA A 1 247 ? 37.029 -13.415 -0.130 1.00 69.69 247 ALA A C 1
ATOM 1921 O O . ALA A 1 247 ? 37.180 -13.607 -1.337 1.00 69.69 247 ALA A O 1
ATOM 1922 N N . SER A 1 248 ? 35.883 -13.678 0.499 1.00 77.62 248 SER A N 1
ATOM 1923 C CA . SER A 1 248 ? 34.746 -14.391 -0.098 1.00 77.62 248 SER A CA 1
ATOM 1924 C C . SER A 1 248 ? 33.705 -13.467 -0.728 1.00 77.62 248 SER A C 1
ATOM 1926 O O . SER A 1 248 ? 32.908 -13.934 -1.535 1.00 77.62 248 SER A O 1
ATOM 1928 N N . PHE A 1 249 ? 33.721 -12.172 -0.403 1.00 80.94 249 PHE A N 1
ATOM 1929 C CA . PHE A 1 249 ? 32.826 -11.167 -0.976 1.00 80.94 249 PHE A CA 1
ATOM 1930 C C . PHE A 1 249 ? 33.608 -9.972 -1.525 1.00 80.94 249 PHE A C 1
ATOM 1932 O O . PHE A 1 249 ? 34.684 -9.621 -1.033 1.00 80.94 249 PHE A O 1
ATOM 1939 N N . ALA A 1 250 ? 33.068 -9.339 -2.561 1.00 79.38 250 ALA A N 1
ATOM 1940 C CA . ALA A 1 250 ? 33.498 -8.025 -3.022 1.00 79.38 250 ALA A CA 1
ATOM 1941 C C . ALA A 1 250 ? 32.294 -7.095 -3.120 1.00 79.38 250 ALA A C 1
ATOM 1943 O O . ALA A 1 250 ? 31.227 -7.502 -3.567 1.00 79.38 250 ALA A O 1
ATOM 1944 N N . VAL A 1 251 ? 32.471 -5.842 -2.708 1.00 77.44 251 VAL A N 1
ATOM 1945 C CA . VAL A 1 251 ? 31.463 -4.792 -2.900 1.00 77.44 251 VAL A CA 1
ATOM 1946 C C . VAL A 1 251 ? 31.321 -4.529 -4.398 1.00 77.44 251 VAL A C 1
ATOM 1948 O O . VAL A 1 251 ? 32.341 -4.399 -5.079 1.00 77.44 251 VAL A O 1
ATOM 1951 N N . ILE A 1 252 ? 30.089 -4.416 -4.905 1.00 68.38 252 ILE A N 1
ATOM 1952 C CA . ILE A 1 252 ? 29.874 -4.001 -6.296 1.00 68.38 252 ILE A CA 1
ATOM 1953 C C . ILE A 1 252 ? 30.392 -2.566 -6.463 1.00 68.38 252 ILE A C 1
ATOM 1955 O O . ILE A 1 252 ? 29.924 -1.654 -5.773 1.00 68.38 252 ILE A O 1
ATOM 1959 N N . PRO A 1 253 ? 31.369 -2.333 -7.349 1.00 63.97 253 PRO A N 1
ATOM 1960 C CA . PRO A 1 253 ? 32.041 -1.053 -7.452 1.00 63.97 253 PRO A CA 1
ATOM 1961 C C . PRO A 1 253 ? 31.303 -0.103 -8.393 1.00 63.97 253 PRO A C 1
ATOM 1963 O O . PRO A 1 253 ? 30.393 -0.461 -9.136 1.00 63.97 253 PRO A O 1
ATOM 1966 N N . LYS A 1 254 ? 31.805 1.131 -8.419 1.00 59.97 254 LYS A N 1
ATOM 1967 C CA . LYS A 1 254 ? 31.377 2.200 -9.329 1.00 59.97 254 LYS A CA 1
ATOM 1968 C C . LYS A 1 254 ? 32.204 2.266 -10.623 1.00 59.97 254 LYS A C 1
ATOM 1970 O O . LYS A 1 254 ? 32.099 3.243 -11.357 1.00 59.97 254 LYS A O 1
ATOM 1975 N N . ARG A 1 255 ? 33.095 1.296 -10.866 1.00 70.88 255 ARG A N 1
ATOM 1976 C CA . ARG A 1 255 ? 34.042 1.298 -11.992 1.00 70.88 255 ARG A CA 1
ATOM 1977 C C . ARG A 1 255 ? 33.781 0.103 -12.901 1.00 70.88 255 ARG A C 1
ATOM 1979 O O . ARG A 1 255 ? 33.845 -1.044 -12.463 1.00 70.88 255 ARG A O 1
ATOM 1986 N N . PHE A 1 256 ? 33.515 0.412 -14.165 1.00 73.69 256 PHE A N 1
ATOM 1987 C CA . PHE A 1 256 ? 33.151 -0.545 -15.199 1.00 73.69 256 PHE A CA 1
ATOM 1988 C C . PHE A 1 256 ? 34.162 -0.469 -16.336 1.00 73.69 256 PHE A C 1
ATOM 1990 O O . PHE A 1 256 ? 34.505 0.618 -16.799 1.00 73.69 256 PHE A O 1
ATOM 1997 N N . PHE A 1 257 ? 34.619 -1.634 -16.765 1.00 75.81 257 PHE A N 1
ATOM 1998 C CA . PHE A 1 257 ? 35.526 -1.831 -17.879 1.00 75.81 257 PHE A CA 1
ATOM 1999 C C . PHE A 1 257 ? 34.789 -2.558 -18.997 1.00 75.81 257 PHE A C 1
ATOM 2001 O O . PHE A 1 257 ? 33.924 -3.405 -18.764 1.00 75.81 257 PHE A O 1
ATOM 2008 N N . THR A 1 258 ? 35.158 -2.239 -20.225 1.00 76.81 258 THR A N 1
ATOM 2009 C CA . THR A 1 258 ? 34.637 -2.862 -21.439 1.00 76.81 258 THR A CA 1
ATOM 2010 C C . THR A 1 258 ? 35.791 -3.353 -22.305 1.00 76.81 258 THR A C 1
ATOM 2012 O O . THR A 1 258 ? 36.958 -3.080 -22.024 1.00 76.81 258 THR A O 1
ATOM 2015 N N . ALA A 1 259 ? 35.478 -4.007 -23.424 1.00 72.44 259 ALA A N 1
ATOM 2016 C CA . ALA A 1 259 ? 36.477 -4.382 -24.424 1.00 72.44 259 ALA A CA 1
ATOM 2017 C C . ALA A 1 259 ? 37.350 -3.201 -24.910 1.00 72.44 259 ALA A C 1
ATOM 2019 O O . ALA A 1 259 ? 38.472 -3.419 -25.353 1.00 72.44 259 ALA A O 1
ATOM 2020 N N . LYS A 1 260 ? 36.871 -1.949 -24.805 1.00 71.94 260 LYS A N 1
ATOM 2021 C CA . LYS A 1 260 ? 37.641 -0.744 -25.168 1.00 71.94 260 LYS A CA 1
ATOM 2022 C C . LYS A 1 260 ? 38.733 -0.384 -24.158 1.00 71.94 260 LYS A C 1
ATOM 2024 O O . LYS A 1 260 ? 39.647 0.359 -24.498 1.00 71.94 260 LYS A O 1
ATOM 2029 N N . ASP A 1 261 ? 38.633 -0.896 -22.937 1.00 74.12 261 ASP A N 1
ATOM 2030 C CA . ASP A 1 261 ? 39.571 -0.632 -21.843 1.00 74.12 261 ASP A CA 1
ATOM 2031 C C . ASP A 1 261 ? 40.660 -1.718 -21.734 1.00 74.12 261 ASP A C 1
ATOM 2033 O O . ASP A 1 261 ? 41.482 -1.712 -20.809 1.00 74.12 261 ASP A O 1
ATOM 2037 N N . VAL A 1 262 ? 40.659 -2.654 -22.690 1.00 76.69 262 VAL A N 1
ATOM 2038 C CA . VAL A 1 262 ? 41.666 -3.700 -22.868 1.00 76.69 262 VAL A CA 1
ATOM 2039 C C . VAL A 1 262 ? 42.817 -3.141 -23.705 1.00 76.69 262 VAL A C 1
ATOM 2041 O O . VAL A 1 262 ? 42.614 -2.569 -24.772 1.00 76.69 262 VAL A O 1
ATOM 2044 N N . MET A 1 263 ? 44.037 -3.291 -23.202 1.00 74.56 263 MET A N 1
ATOM 2045 C CA . MET A 1 263 ? 45.279 -2.912 -23.874 1.00 74.56 263 MET A CA 1
ATOM 2046 C C . MET A 1 263 ? 45.568 -3.856 -25.054 1.00 74.56 263 MET A C 1
ATOM 2048 O O . MET A 1 263 ? 45.085 -4.986 -25.081 1.00 74.56 263 MET A O 1
ATOM 2052 N N . ASP A 1 264 ? 46.423 -3.441 -25.993 1.00 73.56 264 ASP A N 1
ATOM 2053 C CA . ASP A 1 264 ? 46.750 -4.216 -27.209 1.00 73.56 264 ASP A CA 1
ATOM 2054 C C . ASP A 1 264 ? 47.294 -5.633 -26.933 1.00 73.56 264 ASP A C 1
ATOM 2056 O O . ASP A 1 264 ? 47.215 -6.519 -27.780 1.00 73.56 264 ASP A O 1
ATOM 2060 N N . ASN A 1 265 ? 47.831 -5.869 -25.733 1.00 67.69 265 ASN A N 1
ATOM 2061 C CA . ASN A 1 265 ? 48.305 -7.176 -25.275 1.00 67.69 265 ASN A CA 1
ATOM 2062 C C . ASN A 1 265 ? 47.202 -8.073 -24.670 1.00 67.69 265 ASN A C 1
ATOM 2064 O O . ASN A 1 265 ? 47.518 -9.144 -24.163 1.00 67.69 265 ASN A O 1
ATOM 2068 N N . GLY A 1 266 ? 45.931 -7.656 -24.702 1.00 69.75 266 GLY A N 1
ATOM 2069 C CA . GLY A 1 266 ? 44.794 -8.416 -24.173 1.00 69.75 266 GLY A CA 1
ATOM 2070 C C . GLY A 1 266 ? 44.531 -8.236 -22.673 1.00 69.75 266 GLY A C 1
ATOM 2071 O O . GLY A 1 266 ? 43.632 -8.887 -22.134 1.00 69.75 266 GLY A O 1
ATOM 2072 N N . ASN A 1 267 ? 45.270 -7.344 -22.005 1.00 74.25 267 ASN A N 1
ATOM 2073 C CA . ASN A 1 267 ? 45.135 -7.089 -20.572 1.00 74.25 267 ASN A CA 1
ATOM 2074 C C . ASN A 1 267 ? 44.237 -5.877 -20.280 1.00 74.25 267 ASN A C 1
ATOM 2076 O O . ASN A 1 267 ? 44.340 -4.835 -20.920 1.00 74.25 267 ASN A O 1
ATOM 2080 N N . VAL A 1 268 ? 43.404 -5.970 -19.249 1.00 75.19 268 VAL A N 1
ATOM 2081 C CA . VAL A 1 268 ? 42.610 -4.876 -18.682 1.00 75.19 268 VAL A CA 1
ATOM 2082 C C . VAL A 1 268 ? 43.522 -3.908 -17.923 1.00 75.19 268 VAL A C 1
ATOM 2084 O O . VAL A 1 268 ? 44.413 -4.306 -17.167 1.00 75.19 268 VAL A O 1
ATOM 2087 N N . LYS A 1 269 ? 43.316 -2.602 -18.107 1.00 72.75 269 LYS A N 1
ATOM 2088 C CA . LYS A 1 269 ? 44.148 -1.565 -17.481 1.00 72.75 269 LYS A CA 1
ATOM 2089 C C . LYS A 1 269 ? 43.894 -1.444 -15.969 1.00 72.75 269 LYS A C 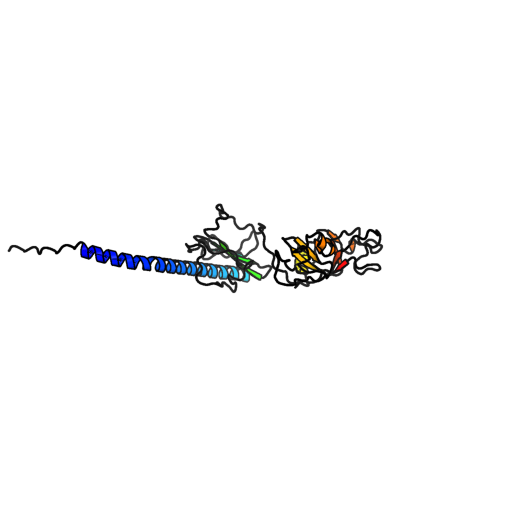1
ATOM 2091 O O . LYS A 1 269 ? 42.982 -0.742 -15.544 1.00 72.75 269 LYS A O 1
ATOM 2096 N N . ALA A 1 270 ? 44.778 -2.043 -15.169 1.00 73.00 270 ALA A N 1
ATOM 2097 C CA . ALA A 1 270 ? 44.859 -1.893 -13.708 1.00 73.00 270 ALA A CA 1
ATOM 2098 C C . ALA A 1 270 ? 43.518 -2.090 -12.953 1.00 73.00 270 ALA A C 1
ATOM 2100 O O . ALA A 1 270 ? 43.101 -1.187 -12.214 1.00 73.00 270 ALA A O 1
ATOM 2101 N N . PRO A 1 271 ? 42.844 -3.246 -13.121 1.00 75.69 271 PRO A N 1
ATOM 2102 C CA . PRO A 1 271 ? 41.668 -3.580 -12.334 1.00 75.69 271 PRO A CA 1
ATOM 2103 C C . PRO A 1 271 ? 42.026 -3.728 -10.849 1.00 75.69 271 PRO A C 1
ATOM 2105 O O . PRO A 1 271 ? 43.100 -4.196 -10.463 1.00 75.69 271 PRO A O 1
ATOM 2108 N N . THR A 1 272 ? 41.099 -3.305 -10.007 1.00 75.62 272 THR A N 1
ATOM 2109 C CA . THR A 1 272 ? 41.111 -3.442 -8.553 1.00 75.62 272 THR A CA 1
ATOM 2110 C C . THR A 1 272 ? 40.011 -4.399 -8.116 1.00 75.62 272 THR A C 1
ATOM 2112 O O . THR A 1 272 ? 39.042 -4.607 -8.838 1.00 75.62 272 THR A O 1
ATOM 2115 N N . ARG A 1 273 ? 40.164 -5.040 -6.951 1.00 77.06 273 ARG A N 1
ATOM 2116 C CA . ARG A 1 273 ? 39.176 -6.008 -6.448 1.00 77.06 273 ARG A CA 1
ATOM 2117 C C . ARG A 1 273 ? 37.777 -5.387 -6.427 1.00 77.06 273 ARG A C 1
ATOM 2119 O O . ARG A 1 273 ? 37.598 -4.299 -5.886 1.00 77.06 273 ARG A O 1
ATOM 2126 N N . GLY A 1 274 ? 36.813 -6.111 -6.982 1.00 74.69 274 GLY A N 1
ATOM 2127 C CA . GLY A 1 274 ? 35.444 -5.653 -7.177 1.00 74.69 274 GLY A CA 1
ATOM 2128 C C . GLY A 1 274 ? 35.181 -5.103 -8.575 1.00 74.69 274 GLY A C 1
ATOM 2129 O O . GLY A 1 274 ? 34.048 -5.226 -9.018 1.00 74.69 274 GLY A O 1
ATOM 2130 N N . ASP A 1 275 ? 36.179 -4.566 -9.291 1.00 79.06 275 ASP A N 1
ATOM 2131 C CA . ASP A 1 275 ? 36.004 -3.978 -10.630 1.00 79.06 275 ASP A CA 1
ATOM 2132 C C . ASP A 1 275 ? 35.271 -4.918 -11.589 1.00 79.06 275 ASP A C 1
ATOM 2134 O O . ASP A 1 275 ? 35.501 -6.130 -11.604 1.00 79.06 275 ASP A O 1
ATOM 2138 N N . ILE A 1 276 ? 34.372 -4.334 -12.380 1.00 83.06 276 ILE A N 1
ATOM 2139 C CA . ILE A 1 276 ? 33.486 -5.081 -13.264 1.00 83.06 276 ILE A CA 1
ATOM 2140 C C . ILE A 1 276 ? 33.980 -4.983 -14.698 1.00 83.06 276 ILE A C 1
ATOM 2142 O O . ILE A 1 276 ? 34.201 -3.885 -15.205 1.00 83.06 276 ILE A O 1
ATOM 2146 N N . PHE A 1 277 ? 34.065 -6.123 -15.373 1.00 81.00 277 PHE A N 1
ATOM 2147 C CA . PHE A 1 277 ? 34.310 -6.210 -16.805 1.00 81.00 277 PHE A CA 1
ATOM 2148 C C . PHE A 1 277 ? 33.060 -6.696 -17.538 1.00 81.00 277 PHE A C 1
ATOM 2150 O O . PHE A 1 277 ? 32.445 -7.688 -17.143 1.00 81.00 277 PHE A O 1
ATOM 2157 N N . ILE A 1 278 ? 32.687 -5.992 -18.605 1.00 79.62 278 ILE A N 1
ATOM 2158 C CA . ILE A 1 278 ? 31.512 -6.289 -19.426 1.00 79.62 278 ILE A CA 1
ATOM 2159 C C . ILE A 1 278 ? 31.977 -6.730 -20.811 1.00 79.62 278 ILE A C 1
ATOM 2161 O O . ILE A 1 278 ? 32.627 -5.969 -21.534 1.00 79.62 278 ILE A O 1
ATOM 2165 N N . GLU A 1 279 ? 31.586 -7.937 -21.211 1.00 76.75 279 GLU A N 1
ATOM 2166 C CA . GLU A 1 279 ? 31.880 -8.476 -22.538 1.00 76.75 279 GLU A CA 1
ATOM 2167 C C . GLU A 1 279 ? 30.778 -9.439 -22.981 1.00 76.75 279 GLU A C 1
ATOM 2169 O O . GLU A 1 279 ? 30.326 -10.286 -22.213 1.00 76.75 279 GLU A O 1
ATOM 2174 N N . ASN A 1 280 ? 30.325 -9.298 -24.231 1.00 69.38 280 ASN A N 1
ATOM 2175 C CA . ASN A 1 280 ? 29.314 -10.168 -24.846 1.00 69.38 280 ASN A CA 1
ATOM 2176 C C . ASN A 1 280 ? 28.031 -10.337 -24.005 1.00 69.38 280 ASN A C 1
ATOM 2178 O O . ASN A 1 280 ? 27.455 -11.418 -23.939 1.00 69.38 280 ASN A O 1
ATOM 2182 N N . GLY A 1 281 ? 27.598 -9.268 -23.328 1.00 65.50 281 GLY A N 1
ATOM 2183 C CA . GLY A 1 281 ? 26.401 -9.270 -22.481 1.00 65.50 281 GLY A CA 1
ATOM 2184 C C . GLY A 1 281 ? 26.574 -9.952 -21.121 1.00 65.50 281 GLY A C 1
ATOM 2185 O O . GLY A 1 281 ? 25.647 -9.895 -20.311 1.00 65.50 281 GLY A O 1
ATOM 2186 N N . LYS A 1 282 ? 27.743 -10.534 -20.843 1.00 74.38 282 LYS A N 1
ATOM 2187 C CA . LYS A 1 282 ? 28.114 -11.113 -19.551 1.00 74.38 282 LYS A CA 1
ATOM 2188 C C . LYS A 1 282 ? 28.910 -10.117 -18.719 1.00 74.38 282 LYS A C 1
ATOM 2190 O O . LYS A 1 282 ? 29.530 -9.193 -19.253 1.00 74.38 282 LYS A O 1
ATOM 2195 N N . MET A 1 283 ? 28.873 -10.308 -17.406 1.00 80.81 283 MET A N 1
ATOM 2196 C CA . MET A 1 283 ? 29.584 -9.468 -16.451 1.00 80.81 283 MET A CA 1
ATOM 2197 C C . MET A 1 283 ? 30.483 -10.320 -15.574 1.00 80.81 283 MET A C 1
ATOM 2199 O O . MET A 1 283 ? 30.081 -11.384 -15.110 1.00 80.81 283 MET A O 1
ATOM 2203 N N . TYR A 1 284 ? 31.688 -9.824 -15.333 1.00 84.56 284 TYR A N 1
ATOM 2204 C CA . TYR A 1 284 ? 32.686 -10.495 -14.518 1.00 84.56 284 TYR A CA 1
ATOM 2205 C C . TYR A 1 284 ? 33.195 -9.537 -13.448 1.00 84.56 284 TYR A C 1
ATOM 2207 O O . TYR A 1 284 ? 33.471 -8.376 -13.745 1.00 84.56 284 TYR A O 1
ATOM 2215 N N . VAL A 1 285 ? 33.333 -10.017 -12.217 1.00 85.06 285 VAL A N 1
ATOM 2216 C CA . VAL A 1 285 ? 33.899 -9.273 -11.089 1.00 85.06 285 VAL A CA 1
ATOM 2217 C C . VAL A 1 285 ? 35.336 -9.721 -10.830 1.00 85.06 285 VAL A C 1
ATOM 2219 O O . VAL A 1 285 ? 35.639 -10.916 -10.835 1.00 85.06 285 VAL A O 1
ATOM 2222 N N . PHE A 1 286 ? 36.236 -8.770 -10.598 1.00 82.62 286 PHE A N 1
ATOM 2223 C CA . PHE A 1 286 ? 37.638 -9.061 -10.311 1.00 82.62 286 PHE A CA 1
ATOM 2224 C C . PHE A 1 286 ? 37.840 -9.487 -8.845 1.00 82.62 286 PHE A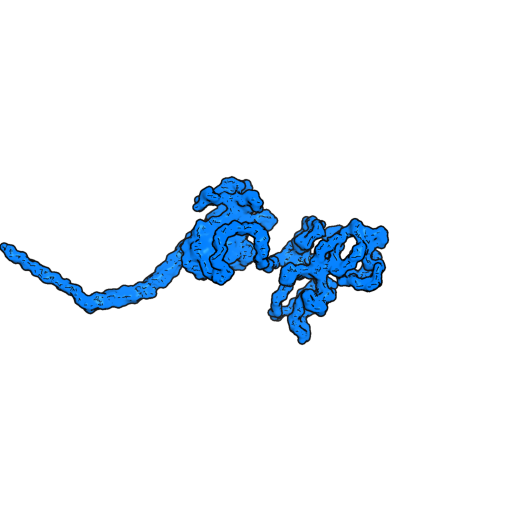 C 1
ATOM 2226 O O . PHE A 1 286 ? 37.522 -8.735 -7.917 1.00 82.62 286 PHE A O 1
ATOM 2233 N N . LYS A 1 287 ? 38.384 -10.690 -8.624 1.00 78.50 287 LYS A N 1
ATOM 2234 C CA . LYS A 1 287 ? 38.522 -11.344 -7.311 1.00 78.50 287 LYS A CA 1
ATOM 2235 C C . LYS A 1 287 ? 39.780 -10.935 -6.543 1.00 78.50 287 LYS A C 1
ATOM 2237 O O . LYS A 1 287 ? 39.697 -10.673 -5.341 1.00 78.50 287 LYS A O 1
ATOM 2242 N N . GLU A 1 288 ? 40.945 -10.907 -7.188 1.00 72.25 288 GLU A N 1
ATOM 2243 C CA . GLU A 1 288 ? 42.224 -10.825 -6.472 1.00 72.25 288 GLU A CA 1
ATOM 2244 C C . GLU A 1 288 ? 43.242 -9.896 -7.129 1.00 72.25 288 GLU A C 1
ATOM 2246 O O . GLU A 1 288 ? 43.485 -9.934 -8.328 1.00 72.25 288 GLU A O 1
ATOM 2251 N N . LYS A 1 289 ? 43.911 -9.098 -6.295 1.00 57.69 289 LYS A N 1
ATOM 2252 C CA . LYS A 1 289 ? 45.113 -8.349 -6.652 1.00 57.69 289 LYS A CA 1
ATOM 2253 C C . LYS A 1 289 ? 46.327 -9.223 -6.327 1.00 57.69 289 LYS A C 1
ATOM 2255 O O . LYS A 1 289 ? 46.928 -9.039 -5.274 1.00 57.69 289 LYS A O 1
ATOM 2260 N N . ASN A 1 290 ? 46.685 -10.173 -7.189 1.00 52.00 290 ASN A N 1
ATOM 2261 C CA . ASN A 1 290 ? 47.973 -10.844 -7.023 1.00 52.00 290 ASN A CA 1
ATOM 2262 C C . ASN A 1 290 ? 49.096 -9.838 -7.315 1.00 52.00 290 ASN A C 1
ATOM 2264 O O . ASN A 1 290 ? 49.048 -9.086 -8.288 1.00 52.00 290 ASN A O 1
ATOM 2268 N N . GLU A 1 291 ? 50.096 -9.777 -6.435 1.00 49.53 291 GLU A N 1
ATOM 2269 C CA . GLU A 1 291 ? 51.202 -8.808 -6.500 1.00 49.53 291 GLU A CA 1
ATOM 2270 C C . GLU A 1 291 ? 52.110 -9.002 -7.731 1.00 49.53 291 GLU A C 1
ATOM 2272 O O . GLU A 1 291 ? 52.950 -8.153 -8.044 1.00 49.53 291 GLU A O 1
ATOM 2277 N N . THR A 1 292 ? 51.912 -10.078 -8.495 1.00 49.69 292 THR A N 1
ATOM 2278 C CA . THR A 1 292 ? 52.525 -10.286 -9.806 1.00 49.69 292 THR A CA 1
ATOM 2279 C C . THR A 1 292 ? 51.816 -9.446 -10.867 1.00 49.69 292 THR A C 1
ATOM 2281 O O . THR A 1 292 ? 50.848 -9.845 -11.503 1.00 49.69 292 THR A O 1
ATOM 2284 N N . LYS A 1 293 ? 52.374 -8.250 -11.046 1.00 48.88 293 LYS A N 1
ATOM 2285 C CA . LYS A 1 293 ? 52.034 -7.108 -11.914 1.00 48.88 293 LYS A CA 1
ATOM 2286 C C . LYS A 1 293 ? 51.626 -7.375 -13.386 1.00 48.88 293 LYS A C 1
ATOM 2288 O O . LYS A 1 293 ? 51.452 -6.392 -14.104 1.00 48.88 293 LYS A O 1
ATOM 2293 N N . TYR A 1 294 ? 51.513 -8.617 -13.865 1.00 49.91 294 TYR A N 1
ATOM 2294 C CA . TYR A 1 294 ? 51.512 -8.920 -15.306 1.00 49.91 294 TYR A CA 1
ATOM 2295 C C . TYR A 1 294 ? 50.293 -9.649 -15.884 1.00 49.91 294 TYR A C 1
ATOM 2297 O O . TYR A 1 294 ? 50.103 -9.543 -17.093 1.00 49.91 294 TYR A O 1
ATOM 2305 N N . ASP A 1 295 ? 49.403 -10.227 -15.077 1.00 54.91 295 ASP A N 1
ATOM 2306 C CA . ASP A 1 295 ? 48.267 -11.000 -15.608 1.00 54.91 295 ASP A CA 1
ATOM 2307 C C . ASP A 1 295 ? 46.917 -10.343 -15.301 1.00 54.91 295 ASP A C 1
ATOM 2309 O O . ASP A 1 295 ? 45.988 -10.962 -14.782 1.00 54.91 295 ASP A O 1
ATOM 2313 N N . TYR A 1 296 ? 46.773 -9.067 -15.673 1.00 66.50 296 TYR A N 1
ATOM 2314 C CA . TYR A 1 296 ? 45.459 -8.410 -15.758 1.00 66.50 296 TYR A CA 1
ATOM 2315 C C . TYR A 1 296 ? 44.699 -8.874 -17.002 1.00 66.50 296 TYR A C 1
ATOM 2317 O O . TYR A 1 296 ? 44.120 -8.066 -17.720 1.00 66.50 296 TYR A O 1
ATOM 2325 N N . VAL A 1 297 ? 44.768 -10.162 -17.313 1.00 68.38 297 VAL A N 1
ATOM 2326 C CA . VAL A 1 297 ? 44.193 -10.741 -18.521 1.00 68.38 297 VAL A CA 1
ATOM 2327 C C . VAL A 1 297 ? 42.685 -10.515 -18.485 1.00 68.38 297 VAL A C 1
ATOM 2329 O O . VAL A 1 297 ? 42.061 -10.607 -17.425 1.00 68.38 297 VAL A O 1
ATOM 2332 N N . ARG A 1 298 ? 42.093 -10.171 -19.630 1.00 75.50 298 ARG A N 1
ATOM 2333 C CA . ARG A 1 298 ? 40.630 -10.148 -19.772 1.00 75.50 298 ARG A CA 1
ATOM 2334 C C . ARG A 1 298 ? 40.012 -11.492 -19.328 1.00 75.50 298 ARG A C 1
ATOM 2336 O O . ARG A 1 298 ? 40.674 -12.521 -19.491 1.00 75.50 298 ARG A O 1
ATOM 2343 N N . PRO A 1 299 ? 38.765 -11.517 -18.826 1.00 75.81 299 PRO A N 1
ATOM 2344 C CA . PRO A 1 299 ? 38.098 -12.763 -18.450 1.00 75.81 299 PRO A CA 1
ATOM 2345 C C . PRO A 1 299 ? 38.159 -13.810 -19.565 1.00 75.81 299 PRO A C 1
ATOM 2347 O O . PRO A 1 299 ? 37.935 -13.486 -20.733 1.00 75.81 299 PRO A O 1
ATOM 2350 N N . ASN A 1 300 ? 38.465 -15.061 -19.213 1.00 71.81 300 ASN A N 1
ATOM 2351 C CA . ASN A 1 300 ? 38.608 -16.186 -20.151 1.00 71.81 300 ASN A CA 1
ATOM 2352 C C . ASN A 1 300 ? 39.672 -15.978 -21.255 1.00 71.81 300 ASN A C 1
ATOM 2354 O O . ASN A 1 300 ? 39.678 -16.685 -22.267 1.00 71.81 300 ASN A O 1
ATOM 2358 N N . GLY A 1 301 ? 40.573 -15.004 -21.096 1.00 68.19 301 GLY A N 1
ATOM 2359 C CA . GLY A 1 301 ? 41.699 -14.790 -21.997 1.00 68.19 301 GLY A CA 1
ATOM 2360 C C . GLY A 1 301 ? 42.849 -15.782 -21.756 1.00 68.19 301 GLY A C 1
ATOM 2361 O O . GLY A 1 301 ? 42.925 -16.413 -20.701 1.00 68.19 301 GLY A O 1
ATOM 2362 N N . PRO A 1 302 ? 43.785 -15.924 -22.712 1.00 57.06 302 PRO A N 1
ATOM 2363 C CA . PRO A 1 302 ? 44.979 -16.747 -22.522 1.00 57.06 302 PRO A CA 1
ATOM 2364 C C . PRO A 1 302 ? 45.798 -16.238 -21.324 1.00 57.06 302 PRO A C 1
ATOM 2366 O O . PRO A 1 302 ? 46.283 -15.111 -21.360 1.00 57.06 302 PRO A O 1
ATOM 2369 N N . GLY A 1 303 ? 45.943 -17.056 -20.277 1.00 60.81 303 GLY A N 1
ATOM 2370 C CA . GLY A 1 303 ? 46.633 -16.677 -19.034 1.00 60.81 303 GLY A CA 1
ATOM 2371 C C . GLY A 1 303 ? 45.718 -16.225 -17.887 1.00 60.81 303 GLY A C 1
ATOM 2372 O O . GLY A 1 303 ? 46.222 -15.910 -16.810 1.00 60.81 303 GLY A O 1
ATOM 2373 N N . ASP A 1 304 ? 44.389 -16.222 -18.066 1.00 68.31 304 ASP A N 1
ATOM 2374 C CA . ASP A 1 304 ? 43.459 -15.988 -16.954 1.00 68.31 304 ASP A CA 1
ATOM 2375 C C . ASP A 1 304 ? 43.574 -17.120 -15.919 1.00 68.31 304 ASP A C 1
ATOM 2377 O O . ASP A 1 304 ? 43.260 -18.280 -16.186 1.00 68.31 304 ASP A O 1
ATOM 2381 N N . SER A 1 305 ? 44.052 -16.769 -14.726 1.00 62.72 305 SER A N 1
ATOM 2382 C CA . SER A 1 305 ? 44.261 -17.695 -13.607 1.00 62.72 305 SER A CA 1
ATOM 2383 C C . SER A 1 305 ? 43.002 -17.888 -12.746 1.00 62.72 305 SER A C 1
ATOM 2385 O O . SER A 1 305 ? 43.096 -18.370 -11.619 1.00 62.72 305 SER A O 1
ATOM 2387 N N . GLY A 1 306 ? 41.824 -17.495 -13.247 1.00 70.81 306 GLY A N 1
ATOM 2388 C CA . GLY A 1 306 ? 40.576 -17.484 -12.477 1.00 70.81 306 GLY A CA 1
ATOM 2389 C C . GLY A 1 306 ? 40.440 -16.238 -11.600 1.00 70.81 306 GLY A C 1
ATOM 2390 O O . GLY A 1 306 ? 39.820 -16.282 -10.537 1.00 70.81 306 GLY A O 1
ATOM 2391 N N . ASN A 1 307 ? 41.034 -15.120 -12.033 1.00 78.56 307 ASN A N 1
ATOM 2392 C CA . ASN A 1 307 ? 40.976 -13.848 -11.306 1.00 78.56 307 ASN A CA 1
ATOM 2393 C C . ASN A 1 307 ? 39.634 -13.126 -11.502 1.00 78.56 307 ASN A C 1
ATOM 2395 O O . ASN A 1 307 ? 39.349 -12.151 -10.804 1.00 78.56 307 ASN A O 1
ATOM 2399 N N . TRP A 1 308 ? 38.814 -13.605 -12.434 1.00 82.44 308 TRP A N 1
ATOM 2400 C CA . TRP A 1 308 ? 37.489 -13.090 -12.741 1.00 82.44 308 TRP A CA 1
ATOM 2401 C C . TRP A 1 308 ? 36.419 -14.113 -12.374 1.00 82.44 308 TRP A C 1
ATOM 2403 O O . TRP A 1 308 ? 36.529 -15.292 -12.701 1.00 82.44 308 TRP A O 1
ATOM 2413 N N . VAL A 1 309 ? 35.360 -13.649 -11.718 1.00 85.50 309 VAL A N 1
ATOM 2414 C CA . VAL A 1 309 ? 34.179 -14.457 -11.399 1.00 85.50 309 VAL A CA 1
ATOM 2415 C C . VAL A 1 309 ? 33.014 -13.938 -12.229 1.00 85.50 309 VAL A C 1
ATOM 2417 O O . VAL A 1 309 ? 32.709 -12.750 -12.182 1.00 85.50 309 VAL A O 1
ATOM 2420 N N . GLU A 1 310 ? 32.372 -14.806 -13.007 1.00 85.38 310 GLU A N 1
ATOM 2421 C CA . GLU A 1 310 ? 31.161 -14.446 -13.752 1.00 85.38 310 GLU A CA 1
ATOM 2422 C C . GLU A 1 310 ? 30.008 -14.189 -12.775 1.00 85.38 310 GLU A C 1
ATOM 2424 O O . GLU A 1 310 ? 29.726 -15.028 -11.917 1.00 85.38 310 GLU A O 1
ATOM 2429 N N . ILE A 1 311 ? 29.347 -13.039 -12.912 1.00 84.31 311 ILE A N 1
ATOM 2430 C CA . ILE A 1 311 ? 28.138 -12.722 -12.152 1.00 84.31 311 ILE A CA 1
ATOM 2431 C C . ILE A 1 311 ? 27.014 -13.612 -12.675 1.00 84.31 311 ILE A C 1
ATOM 2433 O O . ILE A 1 311 ? 26.749 -13.656 -13.877 1.00 84.31 311 ILE A O 1
ATOM 2437 N N . GLN A 1 312 ? 26.376 -14.330 -11.762 1.00 80.75 312 GLN A N 1
ATOM 2438 C CA . GLN A 1 312 ? 25.306 -15.270 -12.053 1.00 80.75 312 GLN A CA 1
ATOM 2439 C C . GLN A 1 312 ? 23.956 -14.674 -11.683 1.00 80.75 312 GLN A C 1
ATOM 2441 O O . GLN A 1 312 ? 23.849 -13.726 -10.905 1.00 80.75 312 GLN A O 1
ATOM 2446 N N . TYR A 1 313 ? 22.919 -15.264 -12.260 1.00 71.56 313 TYR A N 1
ATOM 2447 C CA . TYR A 1 313 ? 21.547 -14.931 -11.937 1.00 71.56 313 TYR A CA 1
ATOM 2448 C C . TYR A 1 313 ? 21.183 -15.431 -10.541 1.00 71.56 313 TYR A C 1
ATOM 2450 O O . TYR A 1 313 ? 21.166 -16.634 -10.284 1.00 71.56 313 TYR A O 1
ATOM 2458 N N . THR A 1 314 ? 20.835 -14.502 -9.663 1.00 64.50 314 THR A N 1
ATOM 2459 C CA . THR A 1 314 ? 20.277 -14.802 -8.353 1.00 64.50 314 THR A CA 1
ATOM 2460 C C . THR A 1 314 ? 18.764 -14.977 -8.487 1.00 64.50 314 THR A C 1
ATOM 2462 O O . THR A 1 314 ? 18.095 -14.114 -9.052 1.00 64.50 314 THR A O 1
ATOM 2465 N N . LYS A 1 315 ? 18.234 -16.104 -8.007 1.00 52.19 315 LYS A N 1
ATOM 2466 C CA . LYS A 1 315 ? 16.789 -16.376 -7.965 1.00 52.19 315 LYS A CA 1
ATOM 2467 C C . LYS A 1 315 ? 16.098 -15.685 -6.796 1.00 52.19 315 LYS A C 1
ATOM 2469 O O . LYS A 1 315 ? 16.760 -15.498 -5.748 1.00 52.19 315 LYS A O 1
#

Sequence (315 aa):
MKRKIKSAKGFTLAELLIVVAIIAVLVAIGIPIFTSQLEKSREAVDLSDVRSAYAEVMMAAITGDTTAYYTKDANQTIYDSQNSVYTITVTPLKQKQSGWQTAEPITIGGVSSKAGEPYWKGQPGPDGYCIVTYHPKDDYVSFYWSGGNDSSNPGVTPIEPNPWDSVLTPTPTPIPSDSGNINGDLSSVVNKYGYSNWPEGPTNEDYSWELGHIYCYRGVYYVSLETKGKLFNEWGYVNPTTNYMQASFAVIPKRFFTAKDVMDNGNVKAPTRGDIFIENGKMYVFKEKNETKYDYVRPNGPGDSGNWVEIQYTK

Radius of gyration: 31.81 Å; chains: 1; bounding box: 123×47×72 Å

pLDDT: mean 70.0, std 15.65, range [24.39, 97.62]

Secondary structure (DSSP, 8-state):
-----PPPPPPPHHHHHHHHHHHHHHHHHHHHHHHHHHHHHHHHHHHHHHHHHHHHHHHHHHHT-TTPEETTEEEEESEETTTTEEEEEE-S----STT--SSSSPEETTEETTS-TTTEES---TT-EEEEEEETTTTEEEEEEE-S--TT-TT-------TT---------PPP-TT----SSHHHHHHHH--EEPPSS--SS-----TT-EEEETTEEEEE-SS---SEETTEE--TTSGGGTTTEEEPPS-EEEGGGB-TTSBBSS--TT-EEEETTEEEEE----S-TT--BPTTSTT--S-EEEPPPP-